Protein AF-A0A0C4FE20-F1 (afdb_monomer)

Solvent-accessible surface area (backbone atoms only — not comparable to full-atom values): 13288 Å² total; per-residue (Å²): 94,27,74,30,54,75,45,65,42,80,93,52,72,80,22,51,45,46,52,35,60,73,45,67,72,46,76,43,74,60,45,83,53,42,84,59,54,46,58,44,24,45,69,49,89,63,32,62,44,79,84,75,61,76,71,53,93,34,47,56,45,72,35,51,72,21,32,38,39,29,46,32,52,97,66,45,29,49,66,46,77,45,68,50,79,56,97,91,44,76,43,82,76,47,56,41,53,47,57,51,70,44,61,45,80,46,73,47,96,88,71,49,71,48,77,45,63,65,60,83,82,70,81,80,55,67,68,58,50,64,66,46,47,62,56,53,52,53,51,48,63,70,26,71,41,77,76,51,74,38,97,50,67,32,52,16,47,71,90,41,32,69,77,46,91,33,67,34,56,52,51,54,38,50,54,50,22,70,73,68,73,46,96,71,72,86,79,63,35,83,41,43,62,41,60,45,69,52,38,78,37,30,52,48,63,56,63,61,21,62,63,91,82,87,82,9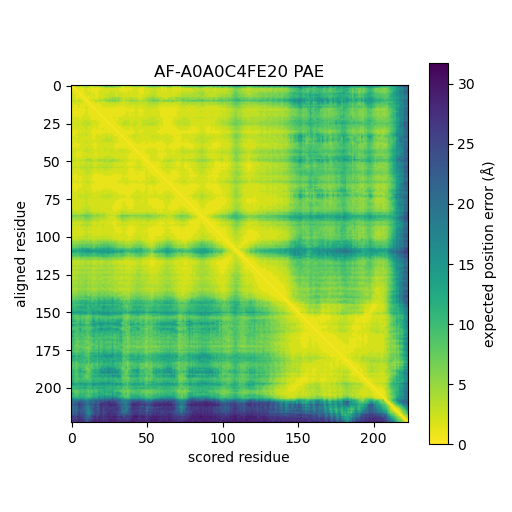1,74,83,79,84,80,87,123

Sequence (223 aa):
MGHYDNGDHGSNAPGDVEMARSLPAGSLAMIVGGHSQDPVCMASENKKQVDYVPGTPCAPDKQNGIWIVQAHEWGKYVGRADFEFRNGEMKLVHYQLIPVNLKKKVTYDNGQSERVLYTPEIAENPQMLSLLSPFQNKGKAQLDVKIGTLSGRLEGDRSKVRFVQTNMGHLVLAAQMARTNADFAVMSGGGIRDSIEGGDITYKDVLKFANVSFVAKTGYSTT

Organism: Puccinia triticina (isolate 1-1 / race 1 (BBBD)) (NCBI:txid630390)

Foldseek 3Di:
DADAQVQPQDPDPTDPQVVQQPDAALPDQEDEDDDVLDFQAAPDASHRDDPDDAPDFGDFHAHSNYTYGYQRDDPQWDWDWDWDDDPNDIDTPGIDTHGQQAWDWDADPVRDIDTDGPDDHDDDDPVVCVVCVVVVVVVVVQFQDFPDFFPFKWDLDPVDLQPHDTPVQVVVFVVVCVVVVDPGADDHSVQFADMDGGTTDTNNNVVRTGDDDDDDDDDDPPD

Radius of gyration: 22.96 Å; Cα contacts (8 Å, |Δi|>4): 355; chains: 1; bounding box: 48×65×62 Å

Nearest PDB structures (foldseek):
  4wwl-assembly1_A  TM=9.866E-01  e=1.542E-32  Escherichia coli K-12
  1oi8-assembly1_A  TM=9.900E-01  e=2.672E-32  Escherichia coli
  1hpu-assembly2_B  TM=8.642E-01  e=9.073E-32  Escherichia coli
  2ush-assembly2_B  TM=8.114E-01  e=5.915E-32  Escherichia coli K-12
  1oid-assembly2_B  TM=8.147E-01  e=4.725E-31  Escherichia coli

Secondary structure (DSSP, 8-state):
----GGG--TTSPP-HHHHHHHSPTTSSSEEE--SS--B--EEETTEEPTTPPTTS--PPEEETTEEEE-B-STTSEEEEEEEEEETTEEEEEEEEEEESS-EEEEE-TTS-EEEEESS---PPPHHHHHHHHHHHHHHHHHHS-EEEEESS-B---HHHHTTS--HHHHHHHHHHHHHHT-S-----GGGB---B-SEEEEHHHHHHHB-------------

InterPro domains:
  IPR006179 5'-Nucleotidase/apyrase [PR01607] (21-44)
  IPR006179 5'-Nucleotidase/apyrase [PR01607] (66-86)
  IPR006179 5'-Nucleotidase/apyrase [PTHR11575] (14-208)
  IPR008334 5'-Nucleotidase, C-terminal [PF02872] (147-209)
  IPR029052 Metallo-dependent phosphatase-like [G3DSA:3.60.21.10] (1-145)
  IPR029052 Metallo-dependent phosphatase-like [SSF56300] (1-144)
  IPR036907 5'-Nucleotidase, C-terminal domain superfamily [G3DSA:3.90.780.10] (146-213)
  IPR036907 5'-Nucleotidase, C-terminal domain superfamily [SSF55816] (146-208)

Mean predicted aligned error: 7.16 Å

Structure (mmCIF, N/CA/C/O backbone):
data_AF-A0A0C4FE20-F1
#
_entry.id   AF-A0A0C4FE20-F1
#
loop_
_atom_site.group_PDB
_atom_site.id
_atom_site.type_symbol
_atom_site.label_atom_id
_atom_site.label_alt_id
_atom_site.label_comp_id
_atom_site.label_asym_id
_atom_site.label_entity_id
_atom_site.label_seq_id
_atom_site.pdbx_PDB_ins_code
_atom_site.Cartn_x
_atom_site.Cartn_y
_atom_site.Cartn_z
_atom_site.occupancy
_atom_site.B_iso_or_equiv
_atom_site.auth_seq_id
_atom_site.auth_comp_id
_atom_site.auth_asym_id
_atom_site.auth_atom_id
_atom_site.pdbx_PDB_model_num
ATOM 1 N N . MET A 1 1 ? -3.264 -11.511 10.179 1.00 81.94 1 MET A N 1
ATOM 2 C CA . MET A 1 1 ? -4.686 -11.581 9.790 1.00 81.94 1 MET A CA 1
ATOM 3 C C . MET A 1 1 ? -4.999 -10.295 9.054 1.00 81.94 1 MET A C 1
ATOM 5 O O . MET A 1 1 ? -4.345 -9.304 9.354 1.00 81.94 1 MET A O 1
ATOM 9 N N . GLY A 1 2 ? -5.830 -10.356 8.014 1.00 92.19 2 GLY A N 1
ATOM 10 C CA . GLY A 1 2 ? -6.209 -9.183 7.224 1.00 92.19 2 GLY A CA 1
ATOM 11 C C . GLY A 1 2 ? -7.602 -8.683 7.587 1.00 92.19 2 GLY A C 1
ATOM 12 O O . GLY A 1 2 ? -8.408 -9.438 8.133 1.00 92.19 2 GLY A O 1
ATOM 13 N N . HIS A 1 3 ? -7.907 -7.438 7.229 1.00 97.38 3 HIS A N 1
ATOM 14 C CA . HIS A 1 3 ? -9.259 -6.898 7.335 1.00 97.38 3 HIS A CA 1
ATOM 15 C C . HIS A 1 3 ? -10.046 -7.100 6.030 1.00 97.38 3 HIS A C 1
ATOM 17 O O . HIS A 1 3 ? -9.811 -6.412 5.028 1.00 97.38 3 HIS A O 1
ATOM 23 N N . TYR A 1 4 ? -11.069 -7.954 6.067 1.00 96.81 4 TYR A N 1
ATOM 24 C CA . TYR A 1 4 ? -11.973 -8.213 4.943 1.00 96.81 4 TYR A CA 1
ATOM 25 C C . TYR A 1 4 ? -13.356 -7.616 5.209 1.00 96.81 4 TYR A C 1
ATOM 27 O O . TYR A 1 4 ? -13.891 -7.763 6.307 1.00 96.81 4 TYR A O 1
ATOM 35 N N . ASP A 1 5 ? -13.914 -6.917 4.219 1.00 96.56 5 ASP A N 1
ATOM 36 C CA . ASP A 1 5 ? -15.216 -6.248 4.343 1.00 96.56 5 ASP A CA 1
ATOM 37 C C . ASP A 1 5 ? -16.291 -7.264 4.705 1.00 96.56 5 ASP A C 1
ATOM 39 O O . ASP A 1 5 ? -16.341 -8.338 4.118 1.00 96.56 5 ASP A O 1
ATOM 43 N N . ASN A 1 6 ? -17.099 -6.954 5.718 1.00 96.25 6 ASN A N 1
ATOM 44 C CA . ASN A 1 6 ? -18.104 -7.860 6.275 1.00 96.25 6 ASN A CA 1
ATOM 45 C C . ASN A 1 6 ? -17.584 -9.247 6.732 1.00 96.25 6 ASN A C 1
ATOM 47 O O . ASN A 1 6 ? -18.383 -10.133 7.030 1.00 96.25 6 ASN A O 1
ATOM 51 N N . GLY A 1 7 ? -16.269 -9.450 6.840 1.00 94.81 7 GLY A N 1
ATOM 52 C CA . GLY A 1 7 ? -15.680 -10.775 7.052 1.00 94.81 7 GLY A CA 1
ATOM 53 C C . GLY A 1 7 ? -15.632 -11.639 5.786 1.00 94.81 7 GLY A C 1
ATOM 54 O O . GLY A 1 7 ? -15.306 -12.815 5.872 1.00 94.81 7 GLY A O 1
ATOM 55 N N . ASP A 1 8 ? -15.911 -11.081 4.607 1.00 96.19 8 ASP A N 1
ATOM 56 C CA 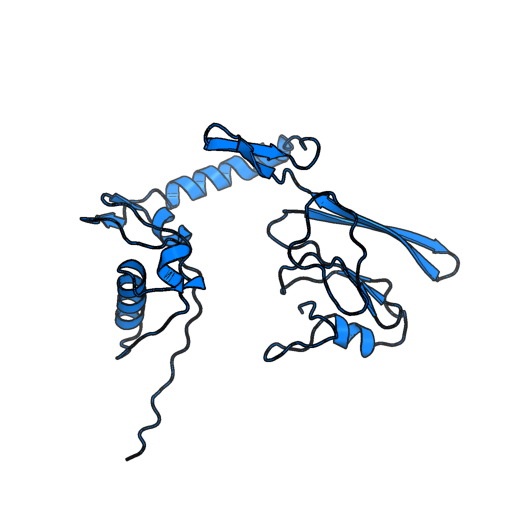. ASP A 1 8 ? -15.919 -11.807 3.337 1.00 96.19 8 ASP A CA 1
ATOM 57 C C . ASP A 1 8 ? -14.475 -12.043 2.847 1.00 96.19 8 ASP A C 1
ATOM 59 O O . ASP A 1 8 ? -13.923 -11.306 2.028 1.00 96.19 8 ASP A O 1
ATOM 63 N N . HIS A 1 9 ? -13.824 -13.079 3.385 1.00 91.50 9 HIS A N 1
ATOM 64 C CA . HIS A 1 9 ? -12.394 -13.360 3.189 1.00 91.50 9 HIS A CA 1
ATOM 65 C C . HIS A 1 9 ? -12.068 -14.210 1.942 1.00 91.50 9 HIS A C 1
ATOM 67 O O . HIS A 1 9 ? -10.896 -14.372 1.579 1.00 91.50 9 HIS A O 1
ATOM 73 N N . GLY A 1 10 ? -13.082 -14.745 1.254 1.00 91.94 10 GLY A N 1
ATOM 74 C CA . GLY A 1 10 ? -12.906 -15.601 0.078 1.00 91.94 10 GLY A CA 1
ATOM 75 C C . GLY A 1 10 ? -12.065 -16.843 0.393 1.00 91.94 10 GLY A C 1
ATOM 76 O O . GLY A 1 10 ? -12.382 -17.602 1.301 1.00 91.94 10 GLY A O 1
ATOM 77 N N . SER A 1 11 ? -10.976 -17.058 -0.350 1.00 87.81 11 SER A N 1
ATOM 78 C CA . SER A 1 11 ? -10.046 -18.174 -0.112 1.00 87.81 11 SER A CA 1
ATOM 79 C C . SER A 1 11 ? -8.972 -17.888 0.944 1.00 87.81 11 SER A C 1
ATOM 81 O O . SER A 1 11 ? -8.125 -18.746 1.188 1.00 87.81 11 SER A O 1
ATOM 83 N N . ASN A 1 12 ? -8.933 -16.680 1.513 1.00 89.56 12 ASN A N 1
ATOM 84 C CA . ASN A 1 12 ? -7.974 -16.347 2.565 1.00 89.56 12 ASN A CA 1
ATOM 85 C C . ASN A 1 12 ? -8.393 -16.987 3.895 1.00 89.56 12 ASN A C 1
ATOM 87 O O . ASN A 1 12 ? -9.512 -17.473 4.028 1.00 89.56 12 ASN A O 1
ATOM 91 N N . ALA A 1 13 ? -7.505 -16.982 4.887 1.00 93.56 13 ALA A N 1
ATOM 92 C CA . ALA A 1 13 ? -7.889 -17.335 6.252 1.00 93.56 13 ALA A CA 1
ATOM 93 C C . ALA A 1 13 ? -8.810 -16.253 6.861 1.00 93.56 13 ALA A C 1
ATOM 95 O O . ALA A 1 13 ? -8.694 -15.089 6.456 1.00 93.56 13 ALA A O 1
ATOM 96 N N . PRO A 1 14 ? -9.655 -16.608 7.850 1.00 97.00 14 PRO A N 1
ATOM 97 C CA . PRO A 1 14 ? -10.485 -15.648 8.567 1.00 97.00 14 PRO A CA 1
ATOM 98 C C . PRO A 1 14 ? -9.713 -14.434 9.092 1.00 97.00 14 PRO A C 1
ATOM 100 O O . PRO A 1 14 ? -8.549 -14.530 9.502 1.00 97.00 14 PRO A O 1
ATOM 103 N N . GLY A 1 15 ? -10.371 -13.279 9.031 1.00 97.50 15 GLY A N 1
ATOM 104 C CA . GLY A 1 15 ? -9.751 -11.973 9.255 1.00 97.50 15 GLY A CA 1
ATOM 105 C C . GLY A 1 15 ? -10.031 -11.330 10.613 1.00 97.50 15 GLY A C 1
ATOM 106 O O . GLY A 1 15 ? -10.636 -11.915 11.511 1.00 97.50 15 GLY A O 1
ATOM 107 N N . ASP A 1 16 ? -9.629 -10.063 10.730 1.00 98.38 16 ASP A N 1
ATOM 108 C CA . ASP A 1 16 ? -9.805 -9.262 11.949 1.00 98.38 16 ASP A CA 1
ATOM 109 C C . ASP A 1 16 ? -11.291 -9.063 12.306 1.00 98.38 16 ASP A C 1
ATOM 111 O O . ASP A 1 16 ? -11.657 -9.088 13.481 1.00 98.38 16 ASP A O 1
ATOM 115 N N . VAL A 1 17 ? -12.158 -8.922 11.294 1.00 98.56 17 VAL A N 1
ATOM 116 C CA . VAL A 1 17 ? -13.615 -8.761 11.460 1.00 98.56 17 VAL A CA 1
ATOM 117 C C . VAL A 1 17 ? -14.242 -9.998 12.104 1.00 98.56 17 VAL A C 1
ATOM 119 O O . VAL A 1 17 ? -14.998 -9.885 13.069 1.00 98.56 17 VAL A O 1
ATOM 122 N N . GLU A 1 18 ? -13.916 -11.190 11.609 1.00 98.19 18 GLU A N 1
ATOM 123 C CA . GLU A 1 18 ? -14.438 -12.444 12.161 1.00 98.19 18 GLU A CA 1
ATOM 124 C C . GLU A 1 18 ? -13.868 -12.730 13.548 1.00 98.19 18 GLU A C 1
ATOM 1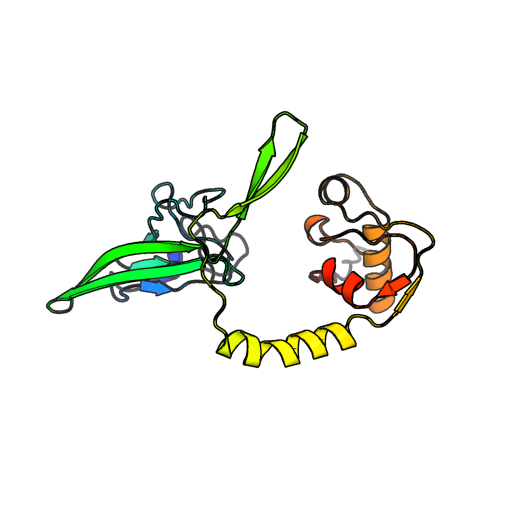26 O O . GLU A 1 18 ? -14.613 -13.133 14.442 1.00 98.19 18 GLU A O 1
ATOM 131 N N . MET A 1 19 ? -12.580 -12.439 13.769 1.00 98.38 19 MET A N 1
ATOM 132 C CA . MET A 1 19 ? -11.983 -12.515 15.100 1.00 98.38 19 MET A CA 1
ATOM 133 C C . MET A 1 19 ? -12.739 -11.618 16.087 1.00 98.38 19 MET A C 1
ATOM 135 O O . MET A 1 19 ? -13.173 -12.106 17.129 1.00 98.38 19 MET A O 1
ATOM 139 N N . ALA A 1 20 ? -12.967 -10.344 15.753 1.00 98.50 20 ALA A N 1
ATOM 140 C CA . ALA A 1 20 ? -13.704 -9.418 16.612 1.00 98.50 20 ALA A CA 1
ATOM 141 C C . ALA A 1 20 ? -15.120 -9.924 16.935 1.00 98.50 20 ALA A C 1
ATOM 143 O O . ALA A 1 20 ? -15.554 -9.865 18.086 1.00 98.50 20 ALA A O 1
ATOM 144 N N . ARG A 1 21 ? -15.825 -10.477 15.939 1.00 98.44 21 ARG A N 1
ATOM 145 C CA . ARG A 1 21 ? -17.162 -11.075 16.107 1.00 98.44 21 ARG A CA 1
ATOM 146 C C . ARG A 1 21 ? -17.158 -12.343 16.972 1.00 98.44 21 ARG A C 1
ATOM 148 O O . ARG A 1 21 ? -18.155 -12.613 17.630 1.00 98.44 21 ARG A O 1
ATOM 155 N N . SER A 1 22 ? -16.061 -13.103 16.986 1.00 98.19 22 SER A N 1
ATOM 156 C CA . SER A 1 22 ? -15.930 -14.346 17.767 1.00 98.19 22 SER A CA 1
ATOM 157 C C . SER A 1 22 ? -15.585 -14.136 19.247 1.00 98.19 22 SER A C 1
ATOM 159 O O . SER A 1 22 ? -15.764 -15.039 20.063 1.00 98.19 22 SER A O 1
ATOM 161 N N . LEU A 1 23 ? -15.076 -12.955 19.600 1.00 98.56 23 LEU A N 1
ATOM 162 C CA . LEU A 1 23 ? -14.679 -12.620 20.964 1.00 98.56 23 LEU A CA 1
ATOM 163 C C . LEU A 1 23 ? -15.877 -12.153 21.809 1.00 98.56 23 LEU A C 1
ATOM 165 O O . LEU A 1 23 ? -16.896 -11.726 21.268 1.00 98.56 23 LEU A O 1
ATOM 169 N N . PRO A 1 24 ? -15.777 -12.162 23.150 1.00 98.44 24 PRO A N 1
ATOM 170 C CA . PRO A 1 24 ? -16.745 -11.459 23.983 1.00 98.44 24 PRO A CA 1
ATOM 171 C C . PRO A 1 24 ? -16.796 -9.968 23.616 1.00 98.44 24 PRO A C 1
ATOM 173 O O . PRO A 1 24 ? -15.754 -9.353 23.362 1.00 98.44 24 PRO A O 1
ATOM 176 N N . ALA A 1 25 ? -17.996 -9.386 23.595 1.00 98.12 25 ALA A N 1
ATOM 177 C CA . ALA A 1 25 ? -18.208 -8.006 23.164 1.00 98.12 25 ALA A CA 1
ATOM 178 C C . ALA A 1 25 ? -17.330 -7.016 23.946 1.00 98.12 25 ALA A C 1
ATOM 180 O O . ALA A 1 25 ? -17.307 -7.035 25.176 1.00 98.12 25 ALA A O 1
ATOM 181 N N . GLY A 1 26 ? -16.594 -6.163 23.228 1.00 97.12 26 GLY A N 1
ATOM 182 C CA . GLY A 1 26 ? -15.718 -5.147 23.824 1.00 97.12 26 GLY A CA 1
ATOM 183 C C . GLY A 1 26 ? -14.561 -5.693 24.674 1.00 97.12 26 GLY A C 1
ATOM 184 O O . GLY A 1 26 ? -13.928 -4.924 25.392 1.00 97.12 26 GLY A O 1
ATOM 185 N N . SER A 1 27 ? -14.256 -6.995 24.598 1.00 97.75 27 SER A N 1
ATOM 186 C CA . SER A 1 27 ? -13.122 -7.608 25.316 1.00 97.75 27 SER A CA 1
ATOM 187 C C . SER A 1 27 ? -11.761 -7.035 24.914 1.00 97.75 27 SER A C 1
ATOM 189 O O . SER A 1 27 ? -10.807 -7.111 25.687 1.00 97.75 27 SER A O 1
ATOM 191 N N . LEU A 1 28 ? -11.677 -6.436 23.726 1.00 98.12 28 LEU A N 1
ATOM 192 C CA . LEU A 1 28 ? -10.543 -5.649 23.269 1.00 98.12 28 LEU A CA 1
ATOM 193 C C . LEU A 1 28 ? -10.999 -4.216 22.999 1.00 98.12 28 LEU A C 1
ATOM 195 O O . LEU A 1 28 ? -12.063 -3.987 22.428 1.00 98.12 28 LEU A O 1
ATOM 199 N N . ALA A 1 29 ? -10.154 -3.241 23.331 1.00 98.12 29 ALA A N 1
ATOM 200 C CA . ALA A 1 29 ? -10.401 -1.864 22.915 1.00 98.12 29 ALA A CA 1
ATOM 201 C C . ALA A 1 29 ? -10.247 -1.714 21.393 1.00 98.12 29 ALA A C 1
ATOM 203 O O . ALA A 1 29 ? -11.031 -1.020 20.748 1.00 98.12 29 ALA A O 1
ATOM 204 N N . MET A 1 30 ? -9.226 -2.360 20.820 1.00 98.56 30 MET A N 1
ATOM 205 C CA . 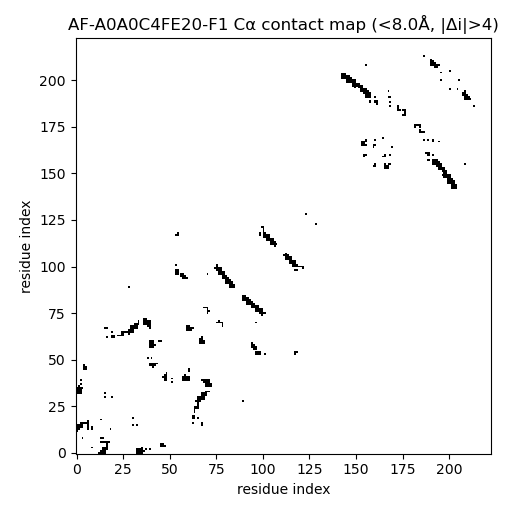MET A 1 30 ? -8.884 -2.226 19.410 1.00 98.56 30 MET A CA 1
ATOM 206 C C . MET A 1 30 ? -8.040 -3.405 18.911 1.00 98.56 30 MET A C 1
ATOM 208 O O . MET A 1 30 ? -7.221 -3.947 19.652 1.00 98.56 30 MET A O 1
ATOM 212 N N . ILE A 1 31 ? -8.194 -3.740 17.633 1.00 98.75 31 ILE A N 1
ATOM 213 C CA . ILE A 1 31 ? -7.319 -4.609 16.849 1.00 98.75 31 ILE A CA 1
ATOM 214 C C . ILE A 1 31 ? -6.509 -3.717 15.903 1.00 98.75 31 ILE A C 1
ATOM 216 O O . ILE A 1 31 ? -7.071 -3.014 15.062 1.00 98.75 31 ILE A O 1
ATOM 220 N N . VAL A 1 32 ? -5.182 -3.738 16.052 1.00 98.62 32 VAL A N 1
ATOM 221 C CA . VAL A 1 32 ? -4.252 -3.067 15.131 1.00 98.62 32 VAL A CA 1
ATOM 222 C C . VAL A 1 32 ? -3.843 -4.079 14.064 1.00 98.62 32 VAL A C 1
ATOM 224 O O . VAL A 1 32 ? -2.971 -4.916 14.294 1.00 98.62 32 VAL A O 1
ATOM 227 N N . GLY A 1 33 ? -4.543 -4.031 12.933 1.00 97.62 33 GLY A N 1
ATOM 228 C CA . GLY A 1 33 ? -4.446 -4.991 11.839 1.00 97.62 33 GLY A CA 1
ATOM 229 C C . GLY A 1 33 ? -3.244 -4.780 10.916 1.00 97.62 33 GLY A C 1
ATOM 230 O O . GLY A 1 33 ? -2.403 -3.894 11.098 1.00 97.62 33 GLY A O 1
ATOM 231 N N . GLY A 1 34 ? -3.174 -5.617 9.883 1.00 94.81 34 GLY A N 1
ATOM 232 C CA . GLY A 1 34 ? -2.122 -5.629 8.869 1.00 94.81 34 GLY A CA 1
ATOM 233 C C . GLY A 1 34 ? -2.444 -6.638 7.768 1.00 94.81 34 GLY A C 1
ATOM 234 O O . GLY A 1 34 ? -3.586 -7.031 7.595 1.00 94.81 34 GLY A O 1
ATOM 235 N N . HIS A 1 35 ? -1.437 -7.105 7.030 1.00 94.81 35 HIS A N 1
ATOM 236 C CA . HIS A 1 35 ? -1.551 -8.158 6.004 1.00 94.81 35 HIS A CA 1
ATOM 237 C C . HIS A 1 35 ? -2.387 -7.829 4.752 1.00 94.81 35 HIS A C 1
ATOM 239 O O . HIS A 1 35 ? -1.848 -7.957 3.660 1.00 94.81 35 HIS A O 1
ATOM 245 N N . SER A 1 36 ? -3.640 -7.371 4.861 1.00 92.44 36 SER A N 1
ATOM 246 C CA . SER A 1 36 ? -4.444 -6.986 3.683 1.00 92.44 36 SER A CA 1
ATOM 247 C C . SER A 1 36 ? -3.913 -5.738 2.971 1.00 92.44 36 SER A C 1
ATOM 249 O O . SER A 1 36 ? -4.292 -5.480 1.837 1.00 92.44 36 SER A O 1
ATOM 251 N N . GLN A 1 37 ? -3.002 -4.997 3.618 1.00 95.62 37 GLN A N 1
ATOM 252 C CA . GLN A 1 37 ? -2.370 -3.783 3.094 1.00 95.62 37 GLN A CA 1
ATOM 253 C C . GLN A 1 37 ? -3.373 -2.681 2.719 1.00 95.62 37 GLN A C 1
ATOM 255 O O . GLN A 1 37 ? -3.111 -1.914 1.806 1.00 95.62 37 GLN A O 1
ATOM 260 N N . ASP A 1 38 ? -4.479 -2.556 3.459 1.00 95.56 38 ASP A N 1
ATOM 261 C CA . ASP A 1 38 ? -5.510 -1.530 3.254 1.00 95.56 38 ASP A CA 1
ATOM 262 C C . ASP A 1 38 ? -5.448 -0.403 4.303 1.00 95.56 38 ASP A C 1
ATOM 264 O O . ASP A 1 38 ? -5.077 -0.654 5.457 1.00 95.56 38 ASP A O 1
ATOM 268 N N . PRO A 1 39 ? -5.841 0.839 3.958 1.00 97.44 39 PRO A N 1
ATOM 269 C CA . PRO A 1 39 ? -6.274 1.806 4.954 1.00 97.44 39 PRO A CA 1
ATOM 270 C C . PRO A 1 39 ? -7.701 1.440 5.392 1.00 97.44 39 PRO A C 1
ATOM 272 O O . PRO A 1 39 ? -8.637 1.510 4.594 1.00 97.44 39 PRO A O 1
ATOM 275 N N . VAL A 1 40 ? -7.892 1.039 6.651 1.00 98.38 40 VAL A N 1
ATOM 276 C CA . VAL A 1 40 ? -9.239 0.725 7.170 1.00 98.38 40 VAL A CA 1
ATOM 277 C C . VAL A 1 40 ? -9.961 2.035 7.490 1.00 98.38 40 VAL A C 1
ATOM 279 O O . VAL A 1 40 ? -9.929 2.528 8.614 1.00 98.38 40 VAL A O 1
ATOM 282 N N . CYS A 1 41 ? -10.567 2.611 6.452 1.00 98.56 41 CYS A N 1
ATOM 283 C CA . CYS A 1 41 ? -11.418 3.795 6.505 1.00 98.56 41 CYS A CA 1
ATOM 284 C C . CYS A 1 41 ? -12.770 3.443 5.886 1.00 98.56 41 CYS A C 1
ATOM 286 O O . CYS A 1 41 ? -12.844 3.126 4.701 1.00 98.56 41 CYS A O 1
ATOM 288 N N . MET A 1 42 ? -13.838 3.472 6.674 1.00 98.38 42 MET A N 1
ATOM 289 C CA . MET A 1 42 ? -15.155 2.982 6.280 1.00 98.38 42 MET A CA 1
ATOM 290 C C . MET A 1 42 ? -15.919 4.025 5.461 1.00 98.38 42 MET A C 1
ATOM 292 O O . MET A 1 42 ? -15.979 5.201 5.819 1.00 98.38 42 MET A O 1
ATOM 296 N N . ALA A 1 43 ? -16.507 3.591 4.344 1.00 97.62 43 ALA A N 1
ATOM 297 C CA . ALA A 1 43 ? -17.443 4.395 3.554 1.00 97.62 43 ALA A CA 1
ATOM 298 C C . ALA A 1 43 ? -18.866 4.275 4.108 1.00 97.62 43 ALA A C 1
ATOM 300 O O . ALA A 1 43 ? -19.632 5.235 4.118 1.00 97.62 43 ALA A O 1
ATOM 301 N N . SER A 1 44 ? -19.202 3.067 4.550 1.00 97.56 44 SER A N 1
ATOM 302 C CA . SER A 1 44 ? -20.453 2.697 5.194 1.00 97.56 44 SER A CA 1
ATOM 303 C C . SER A 1 44 ? -20.198 1.496 6.103 1.00 97.56 44 SER A C 1
ATOM 305 O O . SER A 1 44 ? -19.092 0.949 6.133 1.00 97.56 44 SER A O 1
ATOM 307 N N . GLU A 1 45 ? -21.224 1.055 6.824 1.00 97.25 45 GLU A N 1
ATOM 308 C CA . GLU A 1 45 ? -21.146 -0.166 7.623 1.00 97.25 45 GLU A CA 1
ATOM 309 C C . GLU A 1 45 ? -20.652 -1.350 6.774 1.00 97.25 45 GLU A C 1
ATOM 311 O O . GLU A 1 45 ? -21.101 -1.542 5.640 1.00 97.25 45 GLU A O 1
ATOM 316 N N . ASN A 1 46 ? -19.690 -2.106 7.315 1.00 97.50 46 ASN A N 1
ATOM 317 C CA . ASN A 1 46 ? -19.069 -3.279 6.693 1.00 97.50 46 ASN A CA 1
ATOM 318 C C . ASN A 1 46 ? -18.445 -3.055 5.300 1.00 97.50 46 ASN A C 1
ATOM 320 O O . ASN A 1 46 ? -18.180 -4.029 4.600 1.00 97.50 46 ASN A O 1
ATOM 324 N N . LYS A 1 47 ? -18.184 -1.805 4.891 1.00 98.00 47 LYS A N 1
ATOM 325 C CA . LYS A 1 47 ? -17.593 -1.489 3.585 1.00 98.00 47 LYS A CA 1
ATOM 326 C C . LYS A 1 47 ? -16.520 -0.409 3.684 1.00 98.00 47 LYS A C 1
ATOM 328 O O . LYS A 1 47 ? -16.814 0.748 4.005 1.00 98.00 47 LYS A O 1
ATOM 333 N N . LYS A 1 48 ? -15.278 -0.766 3.353 1.00 97.50 48 LYS A N 1
ATOM 334 C CA . LYS A 1 48 ? -14.166 0.189 3.271 1.00 97.50 48 LYS A CA 1
ATOM 335 C C . LYS A 1 48 ? -14.359 1.159 2.100 1.00 97.50 48 LYS A C 1
ATOM 337 O O . LYS A 1 48 ? -15.006 0.855 1.097 1.00 97.50 48 LYS A O 1
ATOM 342 N N . GLN A 1 49 ? -13.777 2.347 2.220 1.00 96.81 49 GLN A N 1
ATOM 343 C CA . GLN A 1 49 ? -13.623 3.277 1.108 1.00 96.81 49 GLN A CA 1
ATOM 344 C C . GLN A 1 49 ? -12.718 2.664 0.041 1.00 96.81 49 GLN A C 1
ATOM 346 O O . GLN A 1 49 ? -11.627 2.175 0.331 1.00 96.81 49 GLN A O 1
ATOM 351 N N . VAL A 1 50 ? -13.175 2.728 -1.207 1.00 94.00 50 VAL A N 1
ATOM 352 C CA . VAL A 1 50 ? -12.335 2.444 -2.372 1.00 94.00 50 VAL A CA 1
ATOM 353 C C . VAL A 1 50 ? -11.537 3.711 -2.676 1.00 94.00 50 VAL A C 1
ATOM 355 O O . VAL A 1 50 ? -12.111 4.797 -2.694 1.00 94.00 50 VAL A O 1
ATOM 358 N N . ASP A 1 51 ? -10.228 3.568 -2.889 1.00 93.69 51 ASP A N 1
ATOM 359 C CA . ASP A 1 51 ? -9.315 4.671 -3.221 1.00 93.69 51 ASP A CA 1
ATOM 360 C C . ASP A 1 51 ? -9.299 5.817 -2.187 1.00 93.69 51 ASP A C 1
ATOM 362 O O . ASP A 1 51 ? -9.447 6.993 -2.525 1.00 93.69 51 ASP A O 1
ATOM 366 N N . TYR A 1 52 ? -9.087 5.474 -0.909 1.00 97.31 52 TYR A N 1
ATOM 367 C CA . TYR A 1 52 ? -8.931 6.447 0.181 1.00 97.31 52 TYR A CA 1
ATOM 368 C C . TYR A 1 52 ? -7.934 7.569 -0.165 1.00 97.31 52 TYR A C 1
ATOM 370 O O . TYR A 1 52 ? -6.805 7.320 -0.604 1.00 97.31 52 TYR A O 1
ATOM 378 N N . VAL A 1 53 ? -8.333 8.816 0.095 1.00 97.75 53 VAL A N 1
ATOM 379 C CA . VAL A 1 53 ? -7.539 10.004 -0.231 1.00 97.75 53 VAL A CA 1
ATOM 380 C C . VAL A 1 53 ? -6.699 10.430 0.983 1.00 97.75 53 VAL A C 1
ATOM 382 O O . VAL A 1 53 ? -7.238 10.671 2.060 1.00 97.75 53 VAL A O 1
ATOM 385 N N . PRO A 1 54 ? -5.365 10.569 0.862 1.00 98.12 54 PRO A N 1
ATOM 386 C CA . PRO A 1 54 ? -4.541 11.040 1.971 1.00 98.12 54 PRO A CA 1
ATOM 387 C C . PRO A 1 54 ? -4.990 12.401 2.528 1.00 98.12 54 PRO A C 1
ATOM 389 O O . PRO A 1 54 ? -5.214 13.345 1.773 1.00 98.12 54 PRO A O 1
ATOM 392 N N . GLY A 1 55 ? -5.052 12.510 3.857 1.00 96.19 55 GLY A N 1
ATOM 393 C CA . GLY A 1 55 ? -5.410 13.742 4.567 1.00 96.19 55 GLY A CA 1
ATOM 394 C C . GLY A 1 55 ? -6.914 13.969 4.754 1.00 96.19 55 GLY A C 1
ATOM 395 O O . GLY A 1 55 ? -7.287 14.908 5.454 1.00 96.19 55 GLY A O 1
ATOM 396 N N . THR A 1 56 ? -7.785 13.132 4.180 1.00 98.00 56 THR A N 1
ATOM 397 C CA . THR A 1 56 ? -9.227 13.182 4.473 1.00 98.00 56 THR A CA 1
ATOM 398 C C . THR A 1 56 ? -9.556 12.474 5.794 1.00 98.00 56 THR A C 1
ATOM 400 O O . THR A 1 56 ? -8.737 11.702 6.290 1.00 98.00 56 THR A O 1
ATOM 403 N N . PRO A 1 57 ? -10.740 12.700 6.393 1.00 98.25 57 PRO A N 1
ATOM 404 C CA . PRO A 1 57 ? -11.165 11.948 7.572 1.00 98.25 57 PRO A CA 1
ATOM 405 C C . PRO A 1 57 ? -11.195 10.437 7.319 1.00 98.25 57 PRO A C 1
ATOM 407 O O . PRO A 1 57 ? -11.564 9.989 6.234 1.00 98.25 57 PRO A O 1
ATOM 410 N N . CYS A 1 58 ? -10.859 9.657 8.344 1.00 98.56 58 CYS A N 1
ATOM 411 C CA . CYS A 1 58 ? -10.909 8.201 8.314 1.00 98.56 58 CYS A CA 1
ATOM 412 C C . CYS A 1 58 ? -11.732 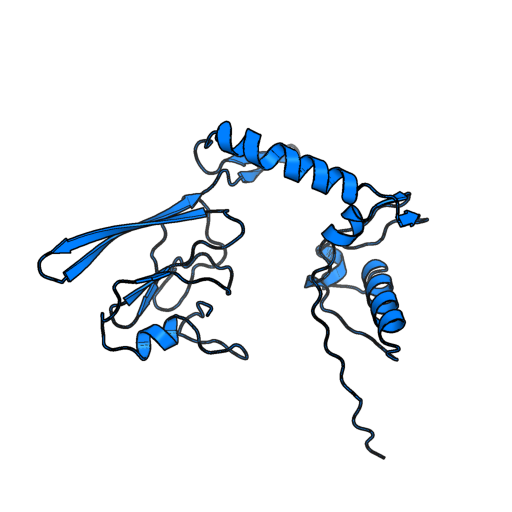7.712 9.507 1.00 98.56 58 CYS A C 1
ATOM 414 O O . CYS A 1 58 ? -11.355 7.941 10.654 1.00 98.56 58 CYS A O 1
ATOM 416 N N . ALA A 1 59 ? -12.860 7.057 9.243 1.00 98.19 59 ALA A N 1
ATOM 417 C CA . ALA A 1 59 ? -13.624 6.360 10.270 1.00 98.19 59 ALA A CA 1
ATOM 418 C C . ALA A 1 59 ? -13.157 4.896 10.307 1.00 98.19 59 ALA A C 1
ATOM 420 O O . ALA A 1 59 ? -13.294 4.225 9.286 1.00 98.19 59 ALA A O 1
ATOM 421 N N . PRO A 1 60 ? -12.590 4.391 11.414 1.00 98.44 60 PRO A N 1
ATOM 422 C CA . PRO A 1 60 ? -12.175 2.995 11.494 1.00 98.44 60 PRO A CA 1
ATOM 423 C C . PRO A 1 60 ? -13.390 2.067 11.604 1.00 98.44 60 PRO A C 1
ATOM 425 O O . PRO A 1 60 ? -14.489 2.514 11.946 1.00 98.44 60 PRO A O 1
ATOM 428 N N . ASP A 1 61 ? -13.198 0.775 11.334 1.00 98.69 61 ASP A N 1
ATOM 429 C CA . ASP A 1 61 ? -14.268 -0.210 11.508 1.00 98.69 61 ASP A CA 1
ATOM 430 C C . ASP A 1 61 ? -14.517 -0.489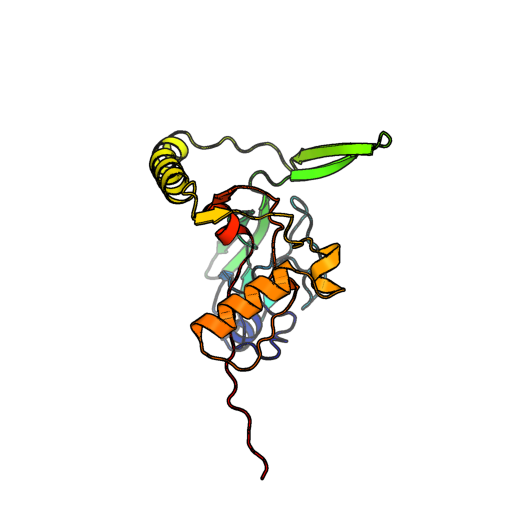 12.996 1.00 98.69 61 ASP A C 1
ATOM 432 O O . ASP A 1 61 ? -13.624 -0.340 13.838 1.00 98.69 61 ASP A O 1
ATOM 436 N N . LYS A 1 62 ? -15.737 -0.912 13.331 1.00 98.56 62 LYS A N 1
ATOM 437 C CA . LYS A 1 62 ? -16.097 -1.350 14.678 1.00 98.56 62 LYS A CA 1
ATOM 438 C C . LYS A 1 62 ? -16.990 -2.576 14.618 1.00 98.56 62 LYS A C 1
ATOM 440 O O . LYS A 1 62 ? -18.136 -2.501 14.189 1.00 98.56 62 LYS A O 1
ATOM 445 N N . GLN A 1 63 ? -16.492 -3.685 15.146 1.00 98.62 63 GLN A N 1
ATOM 446 C CA . GLN A 1 63 ? -17.185 -4.968 15.144 1.00 98.62 63 GLN A CA 1
ATOM 447 C C . GLN A 1 63 ? -17.302 -5.461 16.580 1.00 98.62 63 GLN A C 1
ATOM 449 O O . GLN A 1 63 ? -16.311 -5.499 17.304 1.00 98.62 63 GLN A O 1
ATOM 454 N N . ASN A 1 64 ? -18.512 -5.823 17.013 1.00 98.25 64 ASN A N 1
ATOM 455 C CA . ASN A 1 64 ? -18.743 -6.392 18.347 1.00 98.25 64 ASN A CA 1
ATOM 456 C C . ASN A 1 64 ? -18.144 -5.547 19.503 1.00 98.25 64 ASN A C 1
ATOM 458 O O . ASN A 1 64 ? -17.554 -6.052 20.457 1.00 98.25 64 ASN A O 1
ATOM 462 N N . GLY A 1 65 ? -18.240 -4.219 19.387 1.00 97.75 65 GLY A N 1
ATOM 463 C CA . GLY A 1 65 ? -17.687 -3.282 20.370 1.00 97.75 65 GLY A CA 1
ATOM 464 C C . GLY A 1 65 ? -16.178 -3.016 20.257 1.00 97.75 65 GLY A C 1
ATOM 465 O O . GLY A 1 65 ? -15.700 -2.111 20.934 1.00 97.75 65 GLY A O 1
ATOM 466 N N . ILE A 1 66 ? -15.457 -3.723 19.384 1.00 98.75 66 ILE A N 1
ATOM 467 C CA . ILE A 1 66 ? -14.001 -3.656 19.207 1.00 98.75 66 ILE A CA 1
ATOM 468 C C . ILE A 1 66 ? -13.676 -2.817 17.963 1.00 98.75 66 ILE A C 1
ATOM 470 O O . ILE A 1 66 ? -14.216 -3.071 16.886 1.00 98.75 66 ILE A O 1
ATOM 474 N N . TRP A 1 67 ? -12.799 -1.819 18.089 1.00 98.81 67 TRP A N 1
ATOM 475 C CA . TRP A 1 67 ? -12.324 -1.036 16.939 1.00 98.81 67 TRP A CA 1
ATOM 476 C C . TRP A 1 67 ? -11.314 -1.831 16.110 1.00 98.81 67 TRP A C 1
ATOM 478 O O . TRP A 1 67 ? -10.471 -2.517 16.677 1.00 98.81 67 TRP A O 1
ATOM 488 N N . ILE A 1 68 ? -11.339 -1.718 14.785 1.00 98.81 68 ILE A N 1
ATOM 489 C CA . ILE A 1 68 ? -10.347 -2.348 13.907 1.00 98.81 68 ILE A CA 1
ATOM 490 C C . ILE A 1 68 ? -9.710 -1.270 13.037 1.00 98.81 68 ILE A C 1
ATOM 492 O O . ILE A 1 68 ? -10.398 -0.503 12.363 1.00 98.81 68 ILE A O 1
ATOM 496 N N . VAL A 1 69 ? -8.380 -1.196 13.075 1.00 98.69 69 VAL A N 1
ATOM 497 C CA . VAL A 1 69 ? -7.602 -0.161 12.388 1.00 98.69 69 VAL A CA 1
ATOM 498 C C . VAL A 1 69 ? -6.483 -0.779 11.568 1.00 98.69 69 VAL A C 1
ATOM 500 O O . VAL A 1 69 ? -5.897 -1.782 11.963 1.00 98.69 69 VAL A O 1
ATOM 503 N N . GLN A 1 70 ? -6.123 -0.139 10.459 1.00 98.62 70 GLN A N 1
ATOM 504 C CA . GLN A 1 70 ? -4.950 -0.514 9.675 1.00 98.62 70 GLN A CA 1
ATOM 505 C C . GLN A 1 70 ? -4.426 0.701 8.913 1.00 98.62 70 GLN A C 1
ATOM 507 O O . GLN A 1 70 ? -5.192 1.437 8.293 1.00 98.62 70 GLN A O 1
ATOM 512 N N . ALA A 1 71 ? -3.110 0.908 8.961 1.00 98.38 71 ALA A N 1
ATOM 513 C CA . ALA A 1 71 ? -2.440 2.076 8.391 1.00 98.38 71 ALA A CA 1
ATOM 514 C C . ALA A 1 71 ? -1.834 1.792 7.006 1.00 98.38 71 ALA A C 1
ATOM 516 O O . ALA A 1 71 ? -0.727 2.240 6.702 1.00 98.38 71 ALA A O 1
ATOM 517 N N . HIS A 1 72 ? -2.567 1.060 6.160 1.00 98.00 72 HIS A N 1
ATOM 518 C CA . HIS A 1 72 ? -2.156 0.743 4.794 1.00 98.00 72 HIS A CA 1
ATOM 519 C C . HIS A 1 72 ? -0.820 -0.025 4.750 1.00 98.00 72 HIS A C 1
ATOM 521 O O . HIS A 1 72 ? -0.730 -1.136 5.272 1.00 98.00 72 HIS A O 1
ATOM 527 N N . GLU A 1 73 ? 0.211 0.538 4.118 1.00 95.88 73 GLU A N 1
ATOM 528 C CA . GLU A 1 73 ? 1.484 -0.128 3.840 1.00 95.88 73 GLU A CA 1
ATOM 529 C C . GLU A 1 73 ? 2.665 0.861 3.792 1.00 95.88 73 GLU A C 1
ATOM 531 O O . GLU A 1 73 ? 2.485 2.073 3.663 1.00 95.88 73 GLU A O 1
ATOM 536 N N . TRP A 1 74 ? 3.888 0.322 3.848 1.00 95.75 74 TRP A N 1
ATOM 537 C CA . TRP A 1 74 ? 5.165 0.998 3.531 1.00 95.75 74 TRP A CA 1
ATOM 538 C C . TRP A 1 74 ? 5.483 2.263 4.339 1.00 95.75 74 TRP A C 1
ATOM 540 O O . TRP A 1 74 ? 6.259 3.102 3.890 1.00 95.75 74 TRP A O 1
ATOM 550 N N . GLY A 1 75 ? 4.864 2.433 5.508 1.00 97.00 75 GLY A N 1
ATOM 551 C CA . GLY A 1 75 ? 5.000 3.667 6.280 1.00 97.00 75 GLY A CA 1
ATOM 552 C C . GLY A 1 75 ? 4.370 4.882 5.592 1.00 97.00 75 GLY A C 1
ATOM 553 O O . GLY A 1 75 ? 4.708 6.008 5.935 1.00 97.00 75 GLY A O 1
ATOM 554 N N . LYS A 1 76 ? 3.449 4.677 4.633 1.00 97.94 76 LYS A N 1
ATOM 555 C CA . LYS A 1 76 ? 2.697 5.760 3.973 1.00 97.94 76 LYS A CA 1
ATOM 556 C C . LYS A 1 76 ? 1.893 6.593 4.971 1.00 97.94 76 LYS A C 1
ATOM 558 O O . LYS A 1 76 ? 1.679 7.782 4.737 1.00 97.94 76 LYS A O 1
ATOM 563 N N . TYR A 1 77 ? 1.447 5.964 6.056 1.00 98.69 77 TYR A N 1
ATOM 564 C CA . TYR A 1 77 ? 0.709 6.610 7.127 1.00 98.69 77 TYR A CA 1
ATOM 565 C C . TYR A 1 77 ? 1.190 6.143 8.493 1.00 98.69 77 TYR A C 1
ATOM 567 O O . TYR A 1 77 ? 1.626 5.004 8.660 1.00 98.69 77 TYR A O 1
ATOM 575 N N . VAL A 1 78 ? 0.995 7.008 9.481 1.00 98.69 78 VAL A N 1
ATOM 576 C CA . VAL A 1 78 ? 0.923 6.618 10.888 1.00 98.69 78 VAL A CA 1
ATOM 577 C C . VAL A 1 78 ? -0.542 6.695 11.307 1.00 98.69 78 VAL A C 1
ATOM 579 O O . VAL A 1 78 ? -1.156 7.760 11.230 1.00 98.69 78 VAL A O 1
ATOM 582 N N . GLY A 1 79 ? -1.119 5.565 11.719 1.00 98.56 79 GLY A N 1
ATOM 583 C CA . GLY A 1 79 ? -2.460 5.544 12.301 1.00 98.56 79 GLY A CA 1
ATOM 584 C C . GLY A 1 79 ? -2.425 6.053 13.737 1.00 98.56 79 GLY A C 1
ATOM 585 O O . GLY A 1 79 ? -1.636 5.564 14.543 1.00 98.56 79 GLY A O 1
ATOM 586 N N . ARG A 1 80 ? -3.276 7.029 14.057 1.00 98.75 80 ARG A N 1
ATOM 587 C CA . ARG A 1 80 ? -3.387 7.616 15.394 1.00 98.75 80 ARG A CA 1
ATOM 588 C C . ARG A 1 80 ? -4.805 7.437 15.914 1.00 98.75 80 ARG A C 1
ATOM 590 O O . ARG A 1 80 ? -5.744 7.938 15.305 1.00 98.75 80 ARG A O 1
ATOM 597 N N . ALA A 1 81 ? -4.930 6.749 17.044 1.00 98.62 81 ALA A N 1
ATOM 598 C CA . ALA A 1 81 ? -6.179 6.554 17.765 1.00 98.62 81 ALA A CA 1
ATOM 599 C C . ALA A 1 81 ? -6.057 7.193 19.152 1.00 98.62 81 ALA A C 1
ATOM 601 O O . ALA A 1 81 ? -5.276 6.727 19.981 1.00 98.62 81 ALA A O 1
ATOM 602 N N . ASP A 1 82 ? -6.805 8.265 19.392 1.00 98.69 82 ASP A N 1
ATOM 603 C CA . ASP A 1 82 ? -6.841 8.955 20.677 1.00 98.69 82 ASP A CA 1
ATOM 604 C C . ASP A 1 82 ? -8.023 8.408 21.495 1.00 98.69 82 ASP A C 1
ATOM 606 O O . ASP A 1 82 ? -9.184 8.537 21.094 1.00 98.69 82 ASP A O 1
ATOM 610 N N . PHE A 1 83 ? -7.728 7.774 22.631 1.00 98.50 83 PHE A N 1
ATOM 611 C CA . PHE A 1 83 ? -8.722 7.188 23.533 1.00 98.50 83 PHE A CA 1
ATOM 612 C C . PHE A 1 83 ? -8.813 7.955 24.855 1.00 98.50 83 PHE A C 1
ATOM 614 O O . PHE A 1 83 ? -7.805 8.405 25.397 1.00 98.50 83 PHE A O 1
ATOM 621 N N . GLU A 1 84 ? -10.017 8.006 25.415 1.00 98.50 84 GLU A N 1
ATOM 622 C CA . GLU A 1 84 ? -10.271 8.333 26.817 1.00 98.50 84 GLU A CA 1
ATOM 623 C C . GLU A 1 84 ? -10.576 7.050 27.593 1.00 98.50 84 GLU A C 1
ATOM 625 O O . GLU A 1 84 ? -11.356 6.209 27.137 1.00 98.50 84 GLU A O 1
ATOM 630 N N . PHE A 1 85 ? -9.980 6.912 28.779 1.00 97.94 85 PHE A N 1
ATOM 631 C CA . PHE A 1 85 ? -10.238 5.799 29.688 1.00 97.94 85 PHE A CA 1
ATOM 632 C C . PHE A 1 85 ? -10.877 6.297 30.980 1.00 97.94 85 PHE A C 1
ATOM 634 O O . PHE A 1 85 ? -10.332 7.180 31.648 1.00 97.94 85 PHE A O 1
ATOM 641 N N . ARG A 1 86 ? -12.010 5.706 31.367 1.00 97.75 86 ARG A N 1
ATOM 642 C CA . ARG A 1 86 ? -12.674 6.017 32.636 1.00 97.75 86 ARG A CA 1
ATOM 643 C C . ARG A 1 86 ? -13.415 4.801 33.174 1.00 97.75 86 ARG A C 1
ATOM 645 O O . ARG A 1 86 ? -14.241 4.227 32.482 1.00 97.75 86 ARG A O 1
ATOM 652 N N . ASN A 1 87 ? -13.157 4.439 34.432 1.00 96.50 87 ASN A N 1
ATOM 653 C CA . ASN A 1 87 ? -13.870 3.371 35.150 1.00 96.50 87 ASN A CA 1
ATOM 654 C C . ASN A 1 87 ? -13.917 2.019 34.406 1.00 96.50 87 ASN A C 1
ATOM 656 O O . ASN A 1 87 ? -14.926 1.323 34.455 1.00 96.50 87 ASN A O 1
ATOM 660 N N . GLY A 1 88 ? -12.839 1.648 33.709 1.00 93.25 88 GLY A N 1
ATOM 661 C CA . GLY A 1 88 ? -12.792 0.408 32.926 1.00 93.25 88 GLY A CA 1
ATOM 662 C C . GLY A 1 88 ? -13.332 0.533 31.497 1.00 93.25 88 GLY A C 1
ATOM 663 O O . GLY A 1 88 ? -13.167 -0.400 30.720 1.00 93.25 88 GLY A O 1
ATOM 664 N N . GLU A 1 89 ? -13.919 1.672 31.120 1.00 94.06 89 GLU A N 1
ATOM 665 C CA . GLU A 1 89 ? -14.423 1.930 29.770 1.00 94.06 89 GLU A CA 1
ATOM 666 C C . GLU A 1 89 ? -13.371 2.651 28.915 1.00 94.06 89 GLU A C 1
ATOM 668 O O . GLU A 1 89 ? -12.811 3.670 29.326 1.00 94.06 89 GLU A O 1
ATOM 673 N N . MET A 1 90 ? -13.118 2.123 27.713 1.00 96.75 90 MET A N 1
ATOM 674 C CA . MET A 1 90 ? -12.265 2.729 26.686 1.00 96.75 90 MET A CA 1
ATOM 675 C C . MET A 1 90 ? -13.136 3.351 25.594 1.00 96.75 90 MET A C 1
ATOM 677 O O . MET A 1 90 ? -13.846 2.644 24.876 1.00 96.75 90 MET A O 1
ATOM 681 N N . LYS A 1 91 ? -13.039 4.668 25.410 1.00 97.62 91 LYS A N 1
ATOM 682 C CA . LYS A 1 91 ? -13.784 5.407 24.387 1.00 97.62 91 LYS A CA 1
ATOM 683 C C . LYS A 1 91 ? -12.829 6.003 23.361 1.00 97.62 91 LYS A C 1
ATOM 685 O O . LYS A 1 91 ? -11.976 6.811 23.709 1.00 97.62 91 LYS A O 1
ATOM 690 N N . LEU A 1 92 ? -12.994 5.636 22.091 1.00 98.19 92 LEU A N 1
ATOM 691 C CA . LEU A 1 92 ? -12.278 6.281 20.991 1.00 98.19 92 LEU A CA 1
ATOM 692 C C . LEU A 1 92 ? -12.849 7.690 20.793 1.00 98.19 92 LEU A C 1
ATOM 694 O O . LEU A 1 92 ? -14.041 7.839 20.519 1.00 98.19 92 LEU A O 1
ATOM 698 N N . VAL A 1 93 ? -12.008 8.709 20.953 1.00 98.38 93 VAL A N 1
ATOM 699 C CA . VAL A 1 93 ? -12.385 10.124 20.810 1.00 98.38 93 VAL A CA 1
ATOM 700 C C . VAL A 1 93 ? -12.081 10.616 19.404 1.00 98.38 93 VAL A C 1
ATOM 702 O O . VAL A 1 93 ? -12.865 11.361 18.819 1.00 98.38 93 VAL A O 1
ATOM 705 N N . HIS A 1 94 ? -10.950 10.185 18.849 1.00 98.56 94 HIS A N 1
ATOM 706 C CA . HIS A 1 94 ? -10.529 10.592 17.522 1.00 98.56 94 HIS A CA 1
ATOM 707 C C . HIS A 1 94 ? -9.668 9.520 16.858 1.00 98.56 94 HIS A C 1
ATOM 709 O O . HIS A 1 94 ? -8.861 8.857 17.510 1.00 98.56 94 HIS A O 1
ATOM 715 N N . TYR A 1 95 ? -9.831 9.371 15.546 1.00 98.75 95 TYR A N 1
ATOM 716 C CA . TYR A 1 95 ? -8.971 8.538 14.721 1.00 98.75 95 TYR A CA 1
ATOM 717 C C . TYR A 1 95 ? -8.596 9.269 13.438 1.00 98.75 95 TYR A C 1
ATOM 719 O O . TYR A 1 95 ? -9.426 9.951 12.834 1.00 98.75 95 TYR A O 1
ATOM 727 N N . GLN A 1 96 ? -7.344 9.106 13.020 1.00 98.69 96 GLN A N 1
ATOM 728 C CA . GLN A 1 96 ? -6.850 9.629 11.753 1.00 98.69 96 GLN A CA 1
ATOM 729 C C . GLN A 1 96 ? -5.677 8.804 11.216 1.00 98.69 96 GLN A C 1
ATOM 731 O O . GLN A 1 96 ? -4.914 8.194 11.970 1.00 98.69 96 GLN A O 1
ATOM 736 N N . LEU A 1 97 ? -5.501 8.850 9.895 1.00 98.75 97 LEU A N 1
ATOM 737 C CA . LEU A 1 97 ? -4.291 8.394 9.218 1.00 98.75 97 LEU A CA 1
ATOM 738 C C . LEU A 1 97 ? -3.451 9.610 8.832 1.00 98.75 97 LEU A C 1
ATOM 740 O O . LEU A 1 97 ? -3.818 10.351 7.920 1.00 98.75 97 LEU A O 1
ATOM 744 N N . ILE A 1 98 ? -2.316 9.795 9.503 1.00 98.62 98 ILE A N 1
ATOM 745 C CA . ILE A 1 98 ? -1.401 10.915 9.264 1.00 98.62 98 ILE A CA 1
ATOM 746 C C . ILE A 1 98 ? -0.506 10.563 8.067 1.00 98.62 98 ILE A C 1
ATOM 748 O O . ILE A 1 98 ? 0.286 9.624 8.188 1.00 98.62 98 ILE A O 1
ATOM 752 N N . PRO A 1 99 ? -0.607 11.257 6.915 1.00 98.50 99 PRO A N 1
ATOM 753 C CA . PRO A 1 99 ? 0.207 10.953 5.740 1.00 98.50 99 PRO A CA 1
ATOM 754 C C . PRO A 1 99 ? 1.681 11.291 5.972 1.00 98.50 99 PRO A C 1
ATOM 756 O O . PRO A 1 99 ? 2.009 12.390 6.414 1.00 98.50 99 PRO A O 1
ATOM 759 N N . VAL A 1 100 ? 2.581 10.383 5.599 1.00 98.56 100 VAL A N 1
ATOM 760 C CA . VAL A 1 100 ? 4.029 10.611 5.675 1.00 98.56 100 VAL A CA 1
ATOM 761 C C . VAL A 1 100 ? 4.530 11.062 4.306 1.00 98.56 100 VAL A C 1
ATOM 763 O O . VAL A 1 100 ? 4.821 10.245 3.434 1.00 98.56 100 VAL A O 1
ATOM 766 N N . ASN A 1 101 ? 4.566 12.382 4.097 1.00 98.25 101 ASN A N 1
ATOM 767 C CA . ASN A 1 101 ? 5.044 13.035 2.869 1.00 98.25 101 ASN A CA 1
ATOM 768 C C . ASN A 1 101 ? 4.441 12.473 1.561 1.00 98.25 101 ASN A C 1
ATOM 770 O O . ASN A 1 101 ? 5.091 12.460 0.510 1.00 98.25 101 ASN A O 1
ATOM 774 N N . LEU A 1 102 ? 3.182 12.014 1.600 1.00 97.94 102 LEU A N 1
ATOM 775 C CA . LEU A 1 102 ? 2.486 11.526 0.410 1.00 97.94 102 LEU A CA 1
ATOM 776 C C . LEU A 1 102 ? 2.233 12.673 -0.570 1.00 97.94 102 LEU A C 1
ATOM 778 O O . LEU A 1 102 ? 1.851 13.776 -0.178 1.00 97.94 102 LEU A O 1
ATOM 782 N N . LYS A 1 103 ? 2.407 12.389 -1.865 1.00 97.44 103 LYS A N 1
ATOM 783 C CA . LYS A 1 103 ? 2.259 13.368 -2.948 1.00 97.44 103 LYS A CA 1
ATOM 784 C C . LYS A 1 103 ? 1.174 12.950 -3.935 1.00 97.44 103 LYS A C 1
ATOM 786 O O . LYS A 1 103 ? 1.102 11.780 -4.314 1.00 97.44 103 LYS A O 1
ATOM 791 N N . LYS A 1 104 ? 0.378 13.909 -4.404 1.00 95.25 104 LYS A N 1
ATOM 792 C CA . LYS A 1 104 ? -0.526 13.748 -5.550 1.00 95.25 104 LYS A CA 1
ATOM 793 C C . LYS A 1 104 ? 0.139 14.234 -6.823 1.00 95.25 104 LYS A C 1
ATOM 795 O O . LYS A 1 104 ? 0.884 15.211 -6.804 1.00 95.25 104 LYS A O 1
ATOM 800 N N . LYS A 1 105 ? -0.150 13.560 -7.934 1.00 94.31 105 LYS A N 1
ATOM 801 C CA . LYS A 1 105 ? 0.209 14.054 -9.263 1.00 94.31 105 LYS A CA 1
ATOM 802 C C . LYS A 1 105 ? -0.849 15.071 -9.692 1.00 94.31 105 LYS A C 1
ATOM 804 O O . LYS A 1 105 ? -2.016 14.710 -9.800 1.00 94.31 105 LYS A O 1
ATOM 809 N N . VAL A 1 106 ? -0.442 16.308 -9.936 1.00 93.25 106 VAL A N 1
ATOM 810 C CA . VAL A 1 106 ? -1.270 17.344 -10.563 1.00 93.25 106 VAL A CA 1
ATOM 811 C C . VAL A 1 106 ? -0.831 17.446 -12.014 1.00 93.25 106 VAL A C 1
ATOM 813 O O . VAL A 1 106 ? 0.367 17.476 -12.283 1.00 93.25 106 VAL A O 1
ATOM 816 N N . THR A 1 107 ? -1.789 17.431 -12.937 1.00 93.69 107 THR A N 1
ATOM 817 C CA . THR A 1 107 ? -1.538 17.658 -14.366 1.00 93.69 107 THR A CA 1
ATOM 818 C C . THR A 1 107 ? -2.147 19.002 -14.719 1.00 93.69 107 THR A C 1
ATOM 820 O O . THR A 1 107 ? -3.319 19.226 -14.428 1.00 93.69 107 THR A O 1
ATOM 823 N N . TYR A 1 108 ? -1.339 19.889 -15.282 1.00 91.19 108 TYR A N 1
ATOM 824 C CA . TYR A 1 108 ? -1.747 21.224 -15.696 1.00 91.19 108 TYR A CA 1
ATOM 825 C C . TYR A 1 108 ? -2.244 21.199 -17.147 1.00 91.19 108 TYR A C 1
ATOM 827 O O . TYR A 1 108 ? -1.900 20.296 -17.913 1.00 91.19 108 TYR A O 1
ATOM 835 N N . ASP A 1 109 ? -3.003 22.219 -17.547 1.00 93.25 109 ASP A N 1
ATOM 836 C CA . ASP A 1 109 ? -3.603 22.309 -18.889 1.00 93.25 109 ASP A CA 1
ATOM 837 C C . ASP A 1 109 ? -2.562 22.318 -20.022 1.00 93.25 109 ASP A C 1
ATOM 839 O O . ASP A 1 109 ? -2.840 21.902 -21.143 1.00 93.25 109 ASP A O 1
ATOM 843 N N . ASN A 1 110 ? -1.328 22.735 -19.725 1.00 91.00 110 ASN A N 1
ATOM 844 C CA . ASN A 1 110 ? -0.199 22.715 -20.659 1.00 91.00 110 ASN A CA 1
ATOM 845 C C . ASN A 1 110 ? 0.441 21.316 -20.836 1.00 91.00 110 ASN A C 1
ATOM 847 O O . ASN A 1 110 ? 1.490 21.197 -21.468 1.00 91.00 110 ASN A O 1
ATOM 851 N N . GLY A 1 111 ? -0.138 20.269 -20.239 1.00 91.44 111 GLY A N 1
ATOM 852 C CA . GLY A 1 111 ? 0.369 18.895 -20.273 1.00 91.44 111 GLY A CA 1
ATOM 853 C C . GLY A 1 111 ? 1.514 18.604 -19.297 1.00 91.44 111 GLY A C 1
ATOM 854 O O . GLY A 1 111 ? 1.942 17.453 -19.187 1.00 91.44 111 GLY A O 1
ATOM 855 N N . GLN A 1 112 ? 2.009 19.600 -18.556 1.00 92.81 112 GLN A N 1
ATOM 856 C CA . GLN A 1 112 ? 3.017 19.379 -17.522 1.00 92.81 112 GLN A CA 1
ATOM 857 C C . GLN A 1 112 ? 2.407 18.690 -16.303 1.00 92.81 112 GLN A C 1
ATOM 859 O O . GLN A 1 112 ? 1.217 18.804 -16.013 1.00 92.81 112 GLN A O 1
ATOM 864 N N . SER A 1 113 ? 3.235 17.950 -15.572 1.00 93.25 113 SER A N 1
ATOM 865 C CA . SER A 1 113 ? 2.819 17.270 -14.352 1.00 93.25 113 SER A CA 1
ATOM 866 C C . SER A 1 113 ? 3.801 17.515 -13.222 1.00 93.25 113 SER A C 1
ATOM 868 O O . SER A 1 113 ? 5.010 17.434 -13.423 1.00 93.25 113 SER A O 1
ATOM 870 N N . GLU A 1 114 ? 3.274 17.704 -12.020 1.00 94.94 114 GLU A N 1
ATOM 871 C CA . GLU A 1 114 ? 4.053 17.886 -10.799 1.00 94.94 114 GLU A CA 1
ATOM 872 C C . GLU A 1 114 ? 3.545 16.968 -9.683 1.00 94.94 114 GLU A C 1
ATOM 874 O O . GLU A 1 114 ? 2.378 16.571 -9.656 1.00 94.94 114 GLU A O 1
ATOM 879 N N . ARG A 1 115 ? 4.434 16.612 -8.750 1.00 95.62 115 ARG A N 1
ATOM 880 C CA . ARG A 1 115 ? 4.077 15.917 -7.512 1.00 95.62 115 ARG A CA 1
ATOM 881 C C . ARG A 1 115 ? 4.073 16.881 -6.332 1.00 95.62 115 ARG A C 1
ATOM 883 O O . ARG A 1 115 ? 5.134 17.206 -5.809 1.00 95.62 115 ARG A O 1
ATOM 890 N N . VAL A 1 116 ? 2.879 17.236 -5.869 1.00 96.12 116 VAL A N 1
ATOM 891 C CA . VAL A 1 116 ? 2.667 18.137 -4.725 1.00 96.12 116 VAL A CA 1
ATOM 892 C C . VAL A 1 116 ? 2.235 17.347 -3.493 1.00 96.12 116 VAL A C 1
ATOM 894 O O . VAL A 1 116 ? 1.532 16.342 -3.618 1.00 96.12 116 VAL A O 1
ATOM 897 N N . LEU A 1 117 ? 2.664 17.767 -2.304 1.00 97.62 117 LEU A N 1
ATOM 898 C CA . LEU A 1 117 ? 2.300 17.107 -1.047 1.00 97.62 117 LEU A CA 1
ATOM 899 C C . LEU A 1 117 ? 0.794 17.236 -0.758 1.00 97.62 117 LEU A C 1
ATOM 901 O O . LEU A 1 117 ? 0.170 18.241 -1.098 1.00 97.62 117 LEU A O 1
ATOM 905 N N . TYR A 1 118 ? 0.207 16.214 -0.130 1.00 97.12 118 TYR A N 1
ATOM 906 C CA . TYR A 1 118 ? -1.173 16.277 0.375 1.00 97.12 118 TYR A CA 1
ATOM 907 C C . TYR A 1 118 ? -1.295 17.126 1.645 1.00 97.12 118 TYR A C 1
ATOM 909 O O . TYR A 1 118 ? -2.310 17.781 1.858 1.00 97.12 118 TYR A O 1
ATOM 917 N N . THR A 1 119 ? -0.264 17.096 2.485 1.00 97.38 119 THR A N 1
ATOM 918 C CA . THR A 1 119 ? -0.196 17.748 3.798 1.00 97.38 119 THR A CA 1
ATOM 919 C C . THR A 1 119 ? 1.130 18.503 3.926 1.00 97.38 119 THR A C 1
ATOM 921 O O . THR A 1 119 ? 2.005 18.311 3.079 1.00 97.38 119 THR A O 1
ATOM 924 N N . PRO A 1 120 ? 1.323 19.353 4.953 1.00 98.12 120 PRO A N 1
ATOM 925 C CA . PRO A 1 120 ? 2.619 19.981 5.200 1.00 98.12 120 PRO A CA 1
ATOM 926 C C . PRO A 1 120 ? 3.760 18.959 5.251 1.00 98.12 120 PRO A C 1
ATOM 928 O O . PRO A 1 120 ? 3.566 17.821 5.685 1.00 98.12 120 PRO A O 1
ATOM 931 N N . GLU A 1 121 ? 4.937 19.375 4.790 1.00 98.06 121 GLU A N 1
ATOM 932 C CA . GLU A 1 121 ? 6.128 18.532 4.777 1.00 98.06 121 GLU A CA 1
ATOM 933 C C . GLU A 1 121 ? 6.565 18.171 6.199 1.00 98.06 121 GLU A C 1
ATOM 935 O O . GLU A 1 121 ? 6.652 19.021 7.086 1.00 98.06 121 GLU A O 1
ATOM 940 N N . ILE A 1 122 ? 6.866 16.892 6.399 1.00 98.12 122 ILE A N 1
ATOM 941 C CA . ILE A 1 122 ? 7.483 16.371 7.611 1.00 98.12 122 ILE A CA 1
ATOM 942 C C . ILE A 1 122 ? 8.979 16.272 7.334 1.00 98.12 122 ILE A C 1
ATOM 944 O O . ILE A 1 122 ? 9.404 15.464 6.504 1.00 98.12 122 ILE A O 1
ATOM 948 N N . ALA A 1 123 ? 9.768 17.093 8.025 1.00 98.12 123 ALA A N 1
ATOM 949 C CA . ALA A 1 123 ? 11.217 17.079 7.890 1.00 98.12 123 ALA A CA 1
ATOM 950 C C . ALA A 1 123 ? 11.796 15.710 8.281 1.00 98.12 123 ALA A C 1
ATOM 952 O O . ALA A 1 123 ? 11.409 15.115 9.292 1.00 98.12 123 ALA A O 1
ATOM 953 N N . GLU A 1 124 ? 12.751 15.222 7.493 1.00 98.06 124 GLU A N 1
ATOM 954 C CA . GLU A 1 124 ? 13.465 13.989 7.805 1.00 98.06 124 GLU A CA 1
ATOM 955 C C . GLU A 1 124 ? 14.311 14.166 9.071 1.00 98.06 124 GLU A C 1
ATOM 957 O O . GLU A 1 124 ? 15.019 15.160 9.245 1.00 98.06 124 GLU A O 1
ATOM 962 N N . ASN A 1 125 ? 14.250 13.190 9.977 1.00 98.19 125 ASN A N 1
ATOM 963 C CA . ASN A 1 125 ? 15.007 13.257 11.219 1.00 98.19 125 ASN A CA 1
ATOM 964 C C . ASN A 1 125 ? 16.520 13.060 10.945 1.00 98.19 125 ASN A C 1
ATOM 966 O O . ASN A 1 125 ? 16.899 12.005 10.426 1.00 98.19 125 ASN A O 1
ATOM 970 N N . PRO A 1 126 ? 17.408 13.995 11.347 1.00 98.25 126 PRO A N 1
ATOM 971 C CA . PRO A 1 126 ? 18.839 13.900 11.040 1.00 98.25 126 PRO A CA 1
ATOM 972 C C . PRO A 1 126 ? 19.545 12.677 11.645 1.00 98.25 126 PRO A C 1
ATOM 974 O O . PRO A 1 126 ? 20.449 12.117 11.026 1.00 98.25 126 PRO A O 1
ATOM 977 N N . GLN A 1 127 ? 19.135 12.232 12.839 1.00 98.44 127 GLN A N 1
ATOM 978 C CA . GLN A 1 127 ? 19.706 11.034 13.465 1.00 98.44 127 GLN A CA 1
ATOM 979 C C . GLN A 1 127 ? 19.303 9.775 12.694 1.00 98.44 127 GLN A C 1
ATOM 981 O O . GLN A 1 127 ? 20.137 8.898 12.477 1.00 98.44 127 GLN A O 1
ATOM 986 N N . MET A 1 128 ? 18.056 9.714 12.219 1.00 98.00 128 MET A N 1
ATOM 987 C CA . MET A 1 128 ? 17.583 8.615 11.378 1.00 98.00 128 MET A CA 1
ATOM 988 C C . MET A 1 128 ? 18.298 8.592 10.023 1.00 98.00 128 MET A C 1
ATOM 990 O O . MET A 1 128 ? 18.727 7.532 9.577 1.00 98.00 128 MET A O 1
ATOM 994 N N . LEU A 1 129 ? 18.507 9.754 9.394 1.00 97.75 129 LEU A N 1
ATOM 995 C CA . LEU A 1 129 ? 19.294 9.850 8.162 1.00 97.75 129 LEU A CA 1
ATOM 996 C C . LEU A 1 129 ? 20.725 9.350 8.367 1.00 97.75 129 LEU A C 1
ATOM 998 O O . LEU A 1 129 ? 21.214 8.555 7.565 1.00 97.75 129 LEU A O 1
ATOM 1002 N N . SER A 1 130 ? 21.380 9.763 9.454 1.00 98.19 130 SER A N 1
ATOM 1003 C CA . SER A 1 130 ? 22.728 9.299 9.800 1.00 98.19 130 SER A CA 1
ATOM 1004 C C . SER A 1 130 ? 22.773 7.781 10.015 1.00 98.19 130 SER A C 1
ATOM 1006 O O . SER A 1 130 ? 23.663 7.106 9.499 1.00 98.19 130 SER A O 1
ATOM 1008 N N . LEU A 1 131 ? 21.769 7.225 10.699 1.00 98.06 131 LEU A N 1
ATOM 1009 C CA . LEU A 1 131 ? 21.653 5.788 10.939 1.00 98.06 131 LEU A CA 1
ATOM 1010 C C . LEU A 1 131 ? 21.441 4.992 9.643 1.00 98.06 131 LEU A C 1
ATOM 1012 O O . LEU A 1 131 ? 22.077 3.957 9.457 1.00 98.06 131 LEU A O 1
ATOM 1016 N N . LEU A 1 132 ? 20.551 5.446 8.755 1.00 98.06 132 LEU A N 1
ATOM 1017 C CA . LEU A 1 132 ? 20.123 4.683 7.575 1.00 98.06 132 LEU A CA 1
ATOM 1018 C C . LEU A 1 132 ? 21.032 4.872 6.352 1.00 98.06 132 LEU A C 1
ATOM 1020 O O . LEU A 1 132 ? 21.134 3.963 5.526 1.00 98.06 132 LEU A O 1
ATOM 1024 N N . SER A 1 133 ? 21.726 6.009 6.235 1.00 97.81 133 SER A N 1
ATOM 1025 C CA . SER A 1 133 ? 22.569 6.326 5.068 1.00 97.81 133 SER A CA 1
ATOM 1026 C C . SER A 1 133 ? 23.638 5.263 4.762 1.00 97.81 133 SER A C 1
ATOM 1028 O O . SER A 1 133 ? 23.772 4.886 3.594 1.00 97.81 133 SER A O 1
ATOM 1030 N N . PRO A 1 134 ? 24.376 4.704 5.746 1.00 97.81 134 PRO A N 1
ATOM 1031 C CA . PRO A 1 134 ? 25.342 3.639 5.478 1.00 97.81 134 PRO A CA 1
ATOM 1032 C C . PRO A 1 134 ? 24.699 2.381 4.881 1.00 97.81 134 PRO A C 1
ATOM 1034 O O . PRO A 1 134 ? 25.255 1.783 3.958 1.00 97.81 134 PRO A O 1
ATOM 1037 N N . PHE A 1 135 ? 23.512 1.995 5.362 1.00 96.81 135 PHE A N 1
ATOM 1038 C CA . PHE A 1 135 ? 22.777 0.839 4.844 1.00 96.81 135 PHE A CA 1
ATOM 1039 C C . PHE A 1 135 ? 22.262 1.092 3.428 1.00 96.81 135 PHE A C 1
ATOM 1041 O O . PHE A 1 135 ? 22.420 0.230 2.565 1.00 96.81 135 PHE A O 1
ATOM 1048 N N . GLN A 1 136 ? 21.729 2.289 3.167 1.00 93.94 136 GLN A N 1
ATOM 1049 C CA . GLN A 1 136 ? 21.28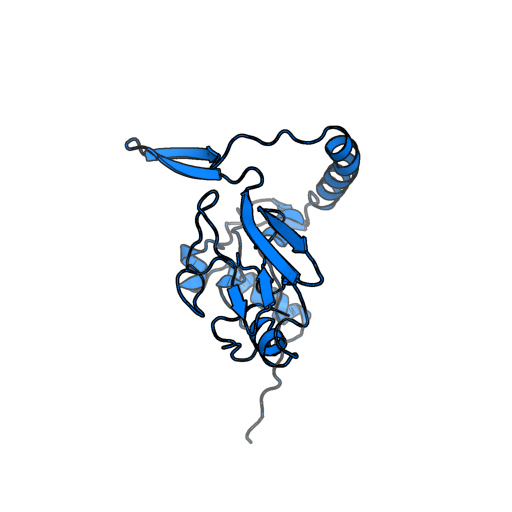6 2.696 1.835 1.00 93.94 136 GLN A CA 1
ATOM 1050 C C . GLN A 1 136 ? 22.440 2.655 0.824 1.00 93.94 136 GLN A C 1
ATOM 1052 O O . GLN A 1 136 ? 22.292 2.115 -0.273 1.00 93.94 136 GLN A O 1
ATOM 1057 N N . ASN A 1 137 ? 23.611 3.171 1.204 1.00 94.56 137 ASN A N 1
ATOM 1058 C CA . ASN A 1 137 ? 24.795 3.183 0.347 1.00 94.56 137 ASN A CA 1
ATOM 1059 C C . ASN A 1 137 ? 25.331 1.770 0.088 1.00 94.56 137 ASN A C 1
ATOM 1061 O O . ASN A 1 137 ? 25.638 1.429 -1.055 1.00 94.56 137 ASN A O 1
ATOM 1065 N N . LYS A 1 138 ? 25.392 0.925 1.125 1.00 94.12 138 LYS A N 1
ATOM 1066 C CA . LYS A 1 138 ? 25.805 -0.478 0.988 1.00 94.12 138 LYS A CA 1
ATOM 1067 C C . LYS A 1 138 ? 24.844 -1.262 0.093 1.00 94.12 138 LYS A C 1
ATOM 1069 O O . LYS A 1 138 ? 25.300 -1.989 -0.785 1.00 94.12 138 LYS A O 1
ATOM 1074 N N . GLY A 1 139 ? 23.536 -1.078 0.280 1.00 91.50 139 GLY A N 1
ATOM 1075 C CA . GLY A 1 139 ? 22.509 -1.682 -0.566 1.00 91.50 139 GLY A CA 1
ATOM 1076 C C . GLY A 1 139 ? 22.662 -1.247 -2.021 1.00 91.50 139 GLY A C 1
ATOM 1077 O O . GLY A 1 139 ? 22.739 -2.091 -2.906 1.00 91.50 139 GLY A O 1
ATOM 1078 N N . LYS A 1 140 ? 22.816 0.057 -2.277 1.00 90.56 140 LYS A N 1
ATOM 1079 C CA . LYS A 1 140 ? 23.055 0.577 -3.631 1.00 90.56 140 LYS A CA 1
ATOM 1080 C C . LYS A 1 140 ? 24.277 -0.073 -4.292 1.00 90.56 140 LYS A C 1
ATOM 1082 O O . LYS A 1 140 ? 24.163 -0.567 -5.408 1.00 90.56 140 LYS A O 1
ATOM 1087 N N . ALA A 1 141 ? 25.407 -0.140 -3.588 1.00 91.00 141 ALA A N 1
ATOM 1088 C CA . ALA A 1 141 ? 26.637 -0.724 -4.123 1.00 91.00 141 ALA A CA 1
ATOM 1089 C C . ALA A 1 141 ? 26.490 -2.211 -4.501 1.00 91.00 141 ALA A C 1
ATOM 1091 O O . ALA A 1 141 ? 27.085 -2.655 -5.477 1.00 91.00 141 ALA A O 1
ATOM 1092 N N . GLN A 1 142 ? 25.689 -2.980 -3.757 1.00 89.62 142 GLN A N 1
ATOM 1093 C CA . GLN A 1 142 ? 25.426 -4.391 -4.064 1.00 89.62 142 GLN A CA 1
ATOM 1094 C C . GLN A 1 142 ? 24.459 -4.584 -5.240 1.00 89.62 142 GLN A C 1
ATOM 1096 O O . GLN A 1 142 ? 24.503 -5.618 -5.904 1.00 89.62 142 GLN A O 1
ATOM 1101 N N . LEU A 1 143 ? 23.572 -3.617 -5.482 1.00 89.44 143 LEU A N 1
ATOM 1102 C CA . LEU A 1 143 ? 22.532 -3.712 -6.506 1.00 89.44 143 LEU A CA 1
ATOM 1103 C C . LEU A 1 143 ? 22.967 -3.161 -7.870 1.00 89.44 143 LEU A C 1
ATOM 1105 O O . LEU A 1 143 ? 22.465 -3.632 -8.889 1.00 89.44 143 LEU A O 1
ATOM 1109 N N . ASP A 1 144 ? 23.919 -2.226 -7.902 1.00 88.38 144 ASP A N 1
ATOM 1110 C CA . ASP A 1 144 ? 24.441 -1.604 -9.131 1.00 88.38 144 ASP A CA 1
ATOM 1111 C C . ASP A 1 144 ? 25.469 -2.506 -9.870 1.00 88.38 144 ASP A C 1
ATOM 1113 O O . ASP A 1 144 ? 26.288 -2.038 -10.660 1.00 88.38 144 ASP A O 1
ATOM 1117 N N . VAL A 1 145 ? 25.433 -3.823 -9.632 1.00 90.62 145 VAL A N 1
ATOM 1118 C CA . VAL A 1 145 ? 26.272 -4.817 -10.318 1.00 90.62 145 VAL A CA 1
ATOM 1119 C C . VAL A 1 145 ? 25.628 -5.203 -11.647 1.00 90.62 145 VAL A C 1
ATOM 1121 O O . VAL A 1 145 ? 24.482 -5.659 -11.673 1.00 90.62 145 VAL A O 1
ATOM 1124 N N . LYS A 1 146 ? 26.377 -5.062 -12.747 1.00 93.62 146 LYS A N 1
ATOM 1125 C CA . LYS A 1 146 ? 25.968 -5.533 -14.077 1.00 93.62 146 LYS A CA 1
ATOM 1126 C C . LYS A 1 146 ? 25.850 -7.055 -14.084 1.00 93.62 146 LYS A C 1
ATOM 1128 O O . LYS A 1 146 ? 26.814 -7.754 -13.787 1.00 93.62 146 LYS A O 1
ATOM 1133 N N . ILE A 1 147 ? 24.685 -7.552 -14.481 1.00 93.44 147 ILE A N 1
ATOM 1134 C CA . ILE A 1 147 ? 24.388 -8.989 -14.575 1.00 93.44 147 ILE A CA 1
ATOM 1135 C C . ILE A 1 147 ? 24.170 -9.461 -16.016 1.00 93.44 147 ILE A C 1
ATOM 1137 O O . ILE A 1 147 ? 24.120 -10.661 -16.268 1.00 93.44 147 ILE A O 1
ATOM 1141 N N . GLY A 1 148 ? 24.036 -8.536 -16.968 1.00 93.31 148 GLY A N 1
ATOM 1142 C CA . GLY A 1 148 ? 23.814 -8.871 -18.369 1.00 93.31 148 GLY A CA 1
ATOM 1143 C C . GLY A 1 148 ? 23.598 -7.644 -19.244 1.00 93.31 148 GLY A C 1
ATOM 1144 O O . GLY A 1 148 ? 23.802 -6.508 -18.810 1.00 93.31 148 GLY A O 1
ATOM 1145 N N . THR A 1 149 ? 23.189 -7.893 -20.485 1.00 95.12 149 THR A N 1
ATOM 1146 C CA . THR A 1 149 ? 22.844 -6.868 -21.472 1.00 95.12 149 THR A CA 1
ATOM 1147 C C . THR A 1 149 ? 21.603 -7.271 -22.267 1.00 95.12 149 THR A C 1
ATOM 1149 O O . THR A 1 149 ? 21.374 -8.455 -22.514 1.00 95.12 149 THR A O 1
ATOM 1152 N N . LEU A 1 150 ? 20.808 -6.286 -22.687 1.00 94.06 150 LEU A N 1
ATOM 1153 C CA . LEU A 1 150 ? 19.663 -6.452 -23.585 1.00 94.06 150 LEU A CA 1
ATOM 1154 C C . LEU A 1 150 ? 19.903 -5.716 -24.896 1.00 94.06 150 LEU A C 1
ATOM 1156 O O . LEU A 1 150 ? 20.328 -4.563 -24.903 1.00 94.06 150 LEU A O 1
ATOM 1160 N N . SER A 1 151 ? 19.538 -6.351 -26.006 1.00 94.50 151 SER A N 1
ATOM 1161 C CA . SER A 1 151 ? 19.514 -5.714 -27.327 1.00 94.50 151 SER A CA 1
ATOM 1162 C C . SER A 1 151 ? 18.305 -4.793 -27.538 1.00 94.50 151 SER A C 1
ATOM 1164 O O . SER A 1 151 ? 18.276 -4.042 -28.509 1.00 94.50 151 SER A O 1
ATOM 1166 N N . GLY A 1 152 ? 17.310 -4.831 -26.647 1.00 94.31 152 GLY A N 1
ATOM 1167 C CA . GLY A 1 152 ? 16.100 -4.020 -26.733 1.00 94.31 152 GLY A CA 1
ATOM 1168 C C . GLY A 1 152 ? 15.270 -4.052 -25.451 1.00 94.31 152 GLY A C 1
ATOM 1169 O O . GLY A 1 152 ? 15.559 -4.811 -24.528 1.00 94.31 152 GLY A O 1
ATOM 1170 N N . ARG A 1 153 ? 14.232 -3.213 -25.403 1.00 96.06 153 ARG A N 1
ATOM 1171 C CA . ARG A 1 153 ? 13.361 -3.032 -24.234 1.00 96.06 153 ARG A CA 1
ATOM 1172 C C . ARG A 1 153 ? 12.533 -4.283 -23.924 1.00 96.06 153 ARG A C 1
ATOM 1174 O O . ARG A 1 153 ? 11.914 -4.867 -24.816 1.00 96.06 153 ARG A O 1
ATOM 1181 N N . LEU A 1 154 ? 12.448 -4.635 -22.647 1.00 96.00 154 LEU A N 1
ATOM 1182 C CA . LEU A 1 154 ? 11.482 -5.586 -22.103 1.00 96.00 154 LEU A CA 1
ATOM 1183 C C . LEU A 1 154 ? 10.263 -4.826 -21.572 1.00 96.00 154 LEU A C 1
ATOM 1185 O O . LEU A 1 154 ? 10.371 -4.043 -20.630 1.00 96.00 154 LEU A O 1
ATOM 1189 N N . GLU A 1 155 ? 9.110 -5.070 -22.190 1.00 96.31 155 GLU A N 1
ATOM 1190 C CA . GLU A 1 155 ? 7.850 -4.375 -21.930 1.00 96.31 155 GLU A CA 1
ATOM 1191 C C . GLU A 1 155 ? 7.157 -4.924 -20.677 1.00 96.31 155 GLU A C 1
ATOM 1193 O O . GLU A 1 155 ? 6.539 -5.996 -20.696 1.00 96.31 155 GLU A O 1
ATOM 1198 N N . GLY A 1 156 ? 7.265 -4.167 -19.591 1.00 93.31 156 GLY A N 1
ATOM 1199 C CA . GLY A 1 156 ? 6.651 -4.437 -18.298 1.00 93.31 156 GLY A CA 1
ATOM 1200 C C . GLY A 1 156 ? 5.569 -3.431 -17.902 1.00 93.31 156 GLY A C 1
ATOM 1201 O O . GLY A 1 156 ? 5.068 -3.496 -16.777 1.00 93.31 156 GLY A O 1
ATOM 1202 N N . ASP A 1 157 ? 5.177 -2.511 -18.791 1.00 92.94 157 ASP A N 1
ATOM 1203 C CA . ASP A 1 157 ? 4.224 -1.464 -18.444 1.00 92.94 157 ASP A CA 1
ATOM 1204 C C . ASP A 1 157 ? 2.853 -2.049 -18.105 1.00 92.94 157 ASP A C 1
ATOM 1206 O O . ASP A 1 157 ? 2.297 -2.900 -18.809 1.00 92.94 157 ASP A O 1
ATOM 1210 N N . ARG A 1 158 ? 2.239 -1.516 -17.041 1.00 91.00 158 ARG A N 1
ATOM 1211 C CA . ARG A 1 158 ? 0.924 -1.954 -16.543 1.00 91.00 158 ARG A CA 1
ATOM 1212 C C . ARG A 1 158 ? -0.162 -1.957 -17.628 1.00 91.00 158 ARG A C 1
ATOM 1214 O O . ARG A 1 158 ? -1.055 -2.802 -17.584 1.00 91.00 158 ARG A O 1
ATOM 1221 N N . SER A 1 159 ? -0.099 -1.016 -18.573 1.00 93.31 159 SER A N 1
ATOM 1222 C CA . SER A 1 159 ? -1.036 -0.877 -19.699 1.00 93.31 159 SER A CA 1
ATOM 1223 C C . SER A 1 159 ? -0.865 -1.949 -20.781 1.00 93.31 159 SER A C 1
ATOM 1225 O O . SER A 1 159 ? -1.709 -2.050 -21.668 1.00 93.31 159 SER A O 1
ATOM 1227 N N . LYS A 1 160 ? 0.200 -2.756 -20.718 1.00 95.69 160 LYS A N 1
ATOM 1228 C CA . LYS A 1 160 ? 0.484 -3.851 -21.650 1.00 95.69 160 LYS A CA 1
ATOM 1229 C C . LYS A 1 160 ? 0.352 -5.208 -20.974 1.00 95.69 160 LYS A C 1
ATOM 1231 O O . LYS A 1 160 ? -0.483 -6.003 -21.392 1.00 95.69 160 LYS A O 1
ATOM 1236 N N . VAL A 1 161 ? 1.075 -5.438 -19.877 1.00 94.25 161 VAL A N 1
ATOM 1237 C CA . VAL A 1 161 ? 1.182 -6.761 -19.223 1.00 94.25 161 VAL A CA 1
ATOM 1238 C C . VAL A 1 161 ? -0.146 -7.336 -18.723 1.00 94.25 161 VAL A C 1
ATOM 1240 O O . VAL A 1 161 ? -0.257 -8.536 -18.504 1.00 94.25 161 VAL A O 1
ATOM 1243 N N . ARG A 1 162 ? -1.170 -6.496 -18.521 1.00 94.25 162 ARG A N 1
ATOM 1244 C CA . ARG A 1 162 ? -2.517 -6.926 -18.101 1.00 94.25 162 ARG A CA 1
ATOM 1245 C C . ARG A 1 162 ? -3.489 -7.170 -19.257 1.00 94.25 162 ARG A C 1
ATOM 1247 O O . ARG A 1 162 ? -4.614 -7.583 -19.000 1.00 94.25 162 ARG A O 1
ATOM 1254 N N . PHE A 1 163 ? -3.084 -6.881 -20.489 1.00 94.44 163 PHE A N 1
ATOM 1255 C CA . PHE A 1 163 ? -3.967 -6.869 -21.657 1.00 94.44 163 PHE A CA 1
ATOM 1256 C C . PHE A 1 163 ? -3.454 -7.749 -22.794 1.00 94.44 163 PHE A C 1
ATOM 1258 O O . PHE A 1 163 ? -4.253 -8.284 -23.556 1.00 94.44 163 PHE A O 1
ATOM 1265 N N . VAL A 1 164 ? -2.135 -7.906 -22.917 1.00 96.62 164 VAL A N 1
ATOM 1266 C CA . VAL A 1 164 ? -1.490 -8.674 -23.984 1.00 96.62 164 VAL A CA 1
ATOM 1267 C C . VAL A 1 164 ? -0.281 -9.438 -23.448 1.00 96.62 164 VAL A C 1
ATOM 1269 O O . VAL A 1 164 ? 0.271 -9.096 -22.402 1.00 96.62 164 VAL A O 1
ATOM 1272 N N . GLN A 1 165 ? 0.150 -10.461 -24.186 1.00 96.94 165 GLN A N 1
ATOM 1273 C CA . GLN A 1 165 ? 1.439 -11.111 -23.943 1.00 96.94 165 GLN A CA 1
ATOM 1274 C C . GLN A 1 165 ? 2.577 -10.125 -24.239 1.00 96.94 165 GLN A C 1
ATOM 1276 O O . GLN A 1 165 ? 2.536 -9.415 -25.246 1.00 96.94 165 GLN A O 1
ATOM 1281 N N . THR A 1 166 ? 3.589 -10.078 -23.372 1.00 97.31 166 THR A N 1
ATOM 1282 C CA . THR A 1 166 ? 4.766 -9.217 -23.548 1.00 97.31 166 THR A CA 1
ATOM 1283 C C . THR A 1 166 ? 6.052 -10.032 -23.506 1.00 97.31 166 THR A C 1
ATOM 1285 O O . THR A 1 166 ? 6.118 -11.109 -22.909 1.00 97.31 166 THR A O 1
ATOM 1288 N N . ASN A 1 167 ? 7.108 -9.499 -24.120 1.00 96.44 167 ASN A N 1
ATOM 1289 C CA . ASN A 1 167 ? 8.435 -10.115 -24.094 1.00 96.44 167 ASN A CA 1
ATOM 1290 C C . ASN A 1 167 ? 9.017 -10.214 -22.669 1.00 96.44 167 ASN A C 1
ATOM 1292 O O . ASN A 1 167 ? 9.708 -11.187 -22.377 1.00 96.44 167 ASN A O 1
ATOM 1296 N N . MET A 1 168 ? 8.684 -9.283 -21.764 1.00 94.50 168 MET A N 1
ATOM 1297 C CA . MET A 1 168 ? 9.011 -9.408 -20.338 1.00 94.50 168 MET A CA 1
ATOM 1298 C C . MET A 1 168 ? 8.346 -10.643 -19.720 1.00 94.50 168 MET A C 1
ATOM 1300 O O . MET A 1 168 ? 9.017 -11.437 -19.065 1.00 94.50 168 MET A O 1
ATOM 1304 N N . GLY A 1 169 ? 7.046 -10.849 -19.963 1.00 93.81 169 GLY A N 1
ATOM 1305 C CA . GLY A 1 169 ? 6.336 -12.033 -19.474 1.00 93.81 169 GLY A CA 1
ATOM 1306 C C . GLY A 1 169 ? 6.974 -13.332 -19.968 1.00 93.81 169 GLY A C 1
ATOM 1307 O O . GLY A 1 169 ? 7.216 -14.238 -19.174 1.00 93.81 169 GLY A O 1
ATOM 1308 N N . HIS A 1 170 ? 7.340 -13.390 -21.251 1.00 95.56 170 HIS A N 1
ATOM 1309 C CA . HIS A 1 170 ? 8.036 -14.547 -21.818 1.00 95.56 170 HIS A CA 1
ATOM 1310 C C . HIS A 1 170 ? 9.385 -14.808 -21.135 1.00 95.56 170 HIS A C 1
ATOM 1312 O O . HIS A 1 170 ? 9.675 -15.953 -20.800 1.00 95.56 170 HIS A O 1
ATOM 1318 N N . LEU A 1 171 ? 10.191 -13.768 -20.888 1.00 94.00 171 LEU A N 1
ATOM 1319 C CA . LEU A 1 171 ? 11.485 -13.914 -20.219 1.00 94.00 171 LEU A CA 1
ATOM 1320 C C . LEU A 1 171 ? 11.334 -14.471 -18.798 1.00 94.00 171 LEU A C 1
ATOM 1322 O O . LEU A 1 171 ? 12.043 -15.405 -18.426 1.00 94.00 171 LEU A O 1
ATOM 1326 N N . VAL A 1 172 ? 10.411 -13.918 -18.008 1.00 92.00 172 VAL A N 1
ATOM 1327 C CA . VAL A 1 172 ? 10.196 -14.348 -16.618 1.00 92.00 172 VAL A CA 1
ATOM 1328 C C . VAL A 1 172 ? 9.732 -15.798 -16.563 1.00 92.00 172 VAL A C 1
ATOM 1330 O O . VAL A 1 172 ? 10.272 -16.588 -15.790 1.00 92.00 172 VAL A O 1
ATOM 1333 N N . LEU A 1 173 ? 8.768 -16.165 -17.406 1.00 92.94 173 LEU A N 1
ATOM 1334 C CA . LEU A 1 173 ? 8.257 -17.530 -17.471 1.00 92.94 173 LEU A CA 1
ATOM 1335 C C . LEU A 1 173 ? 9.326 -18.508 -17.976 1.00 92.94 173 LEU A C 1
ATOM 1337 O O . LEU A 1 173 ? 9.468 -19.587 -17.408 1.00 92.94 173 LEU A O 1
ATOM 1341 N N . ALA A 1 174 ? 10.137 -18.121 -18.965 1.00 94.44 174 ALA A N 1
ATOM 1342 C CA . ALA A 1 174 ? 11.268 -18.925 -19.425 1.00 94.44 174 ALA A CA 1
ATOM 1343 C C . ALA A 1 174 ? 12.305 -19.151 -18.314 1.00 94.44 174 ALA A C 1
ATOM 1345 O O . ALA A 1 174 ? 12.758 -20.277 -18.122 1.00 94.44 174 ALA A O 1
ATOM 1346 N N . ALA A 1 175 ? 12.635 -18.116 -17.535 1.00 91.81 175 ALA A N 1
ATOM 1347 C CA . ALA A 1 175 ? 13.546 -18.238 -16.398 1.00 91.81 175 ALA A CA 1
ATOM 1348 C C . ALA A 1 175 ? 12.982 -19.156 -15.297 1.00 91.81 175 ALA A C 1
ATOM 1350 O O . ALA A 1 175 ? 13.717 -19.960 -14.723 1.00 91.81 175 ALA A O 1
ATOM 1351 N N . GLN A 1 176 ? 11.676 -19.073 -15.024 1.00 90.00 176 GLN A N 1
ATOM 1352 C CA . GLN A 1 176 ? 11.002 -19.970 -14.082 1.00 90.00 176 GLN A CA 1
ATOM 1353 C C . GLN A 1 176 ? 11.050 -21.422 -14.561 1.00 90.00 176 GLN A C 1
ATOM 1355 O O . GLN A 1 176 ? 11.492 -22.281 -13.800 1.00 90.00 176 GLN A O 1
ATOM 1360 N N . MET A 1 177 ? 10.669 -21.687 -15.816 1.00 90.75 177 MET A N 1
ATOM 1361 C CA . MET A 1 177 ? 10.717 -23.030 -16.408 1.00 90.75 177 MET A CA 1
ATOM 1362 C C . MET A 1 177 ? 12.136 -23.598 -16.402 1.00 90.75 177 MET A C 1
ATOM 1364 O O . MET A 1 177 ? 12.327 -24.733 -15.984 1.00 90.75 177 MET A O 1
ATOM 1368 N N . ALA A 1 178 ? 13.144 -22.801 -16.769 1.00 92.88 178 ALA A N 1
ATOM 1369 C CA . ALA A 1 178 ? 14.542 -23.227 -16.747 1.00 92.88 178 ALA A CA 1
ATOM 1370 C C . ALA A 1 178 ? 15.035 -23.581 -15.333 1.00 92.88 178 ALA A C 1
ATOM 1372 O O . ALA A 1 178 ? 15.871 -24.466 -15.168 1.00 92.88 178 ALA A O 1
ATOM 1373 N N . ARG A 1 179 ? 14.527 -22.906 -14.292 1.00 91.12 179 ARG A N 1
ATOM 1374 C CA . ARG A 1 179 ? 14.905 -23.179 -12.898 1.00 91.12 179 ARG A CA 1
ATOM 1375 C C . ARG A 1 179 ? 14.215 -24.415 -12.319 1.00 91.12 179 ARG A C 1
ATOM 1377 O O . ARG A 1 179 ? 14.778 -25.033 -11.409 1.00 91.12 179 ARG A O 1
ATOM 1384 N N . THR A 1 180 ? 13.004 -24.729 -12.774 1.00 86.88 180 THR A N 1
ATOM 1385 C CA . THR A 1 180 ? 12.160 -25.801 -12.219 1.00 86.88 180 THR A CA 1
ATOM 1386 C C . THR A 1 180 ? 12.031 -27.023 -13.125 1.00 86.88 180 THR A C 1
ATOM 1388 O O . THR A 1 180 ? 11.471 -28.022 -12.683 1.00 86.88 180 THR A O 1
ATOM 1391 N N . ASN A 1 181 ? 12.552 -26.962 -14.353 1.00 90.62 181 ASN A N 1
ATOM 1392 C CA . ASN A 1 181 ? 12.323 -27.933 -15.425 1.00 90.62 181 ASN A CA 1
ATOM 1393 C C . ASN A 1 181 ? 10.829 -28.156 -15.721 1.00 90.62 181 ASN A C 1
ATOM 1395 O O . ASN A 1 181 ? 10.404 -29.282 -15.961 1.00 90.62 181 ASN A O 1
ATOM 1399 N N . ALA A 1 182 ? 10.023 -27.095 -15.659 1.00 86.75 182 ALA A N 1
ATOM 1400 C CA . ALA A 1 182 ? 8.606 -27.170 -16.003 1.00 86.75 182 ALA A CA 1
ATOM 1401 C C . ALA A 1 182 ? 8.389 -27.131 -17.526 1.00 86.75 182 ALA A C 1
ATOM 1403 O O . ALA A 1 182 ? 9.077 -26.391 -18.227 1.00 86.75 182 ALA A O 1
ATOM 1404 N N . ASP A 1 183 ? 7.381 -27.861 -18.013 1.00 91.19 183 ASP A N 1
ATOM 1405 C CA . ASP A 1 183 ? 6.999 -27.880 -19.436 1.00 91.19 183 ASP A CA 1
ATOM 1406 C C . ASP A 1 183 ? 6.279 -26.597 -19.880 1.00 91.19 183 ASP A C 1
ATOM 1408 O O . ASP A 1 183 ? 6.345 -26.194 -2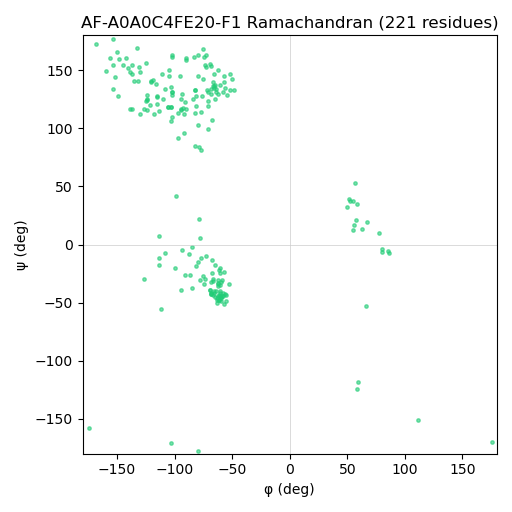1.041 1.00 91.19 183 ASP A O 1
ATOM 1412 N N . PHE A 1 184 ? 5.568 -25.951 -18.953 1.00 91.06 184 PHE A N 1
ATOM 1413 C CA . PHE A 1 184 ? 4.915 -24.664 -19.163 1.00 91.06 184 PHE A CA 1
ATOM 1414 C C . PHE A 1 184 ? 4.877 -23.863 -17.858 1.00 91.06 184 PHE A C 1
ATOM 1416 O O . PHE A 1 184 ? 4.969 -24.416 -16.759 1.00 91.06 184 PHE A O 1
ATOM 1423 N N . ALA A 1 185 ? 4.700 -22.547 -17.970 1.00 88.19 185 ALA A N 1
ATOM 1424 C CA . ALA A 1 185 ? 4.525 -21.660 -16.828 1.00 88.19 185 ALA A CA 1
ATOM 1425 C C . ALA A 1 185 ? 3.478 -20.584 -17.128 1.00 88.19 185 ALA A C 1
ATOM 1427 O O . ALA A 1 185 ? 3.284 -20.176 -18.273 1.00 88.19 185 ALA A O 1
ATOM 1428 N N . VAL A 1 186 ? 2.812 -20.112 -16.075 1.00 90.88 186 VAL A N 1
ATOM 1429 C CA . VAL A 1 186 ? 1.844 -19.014 -16.136 1.00 90.88 186 VAL A CA 1
ATOM 1430 C C . VAL A 1 186 ? 2.056 -18.074 -14.958 1.00 90.88 186 VAL A C 1
ATOM 1432 O O . VAL A 1 186 ? 2.398 -18.504 -13.857 1.00 90.88 186 VAL A O 1
ATOM 1435 N N . MET A 1 187 ? 1.818 -16.784 -15.176 1.00 88.69 187 MET A N 1
ATOM 1436 C CA . MET A 1 187 ? 1.811 -15.780 -14.117 1.00 88.69 187 MET A CA 1
ATOM 1437 C C . MET A 1 187 ? 0.757 -14.714 -14.401 1.00 88.69 187 MET A C 1
ATOM 1439 O O . MET A 1 187 ? 0.405 -14.458 -15.552 1.00 88.69 187 MET A O 1
ATOM 1443 N N . SER A 1 188 ? 0.268 -14.057 -13.351 1.00 90.44 188 SER A N 1
ATOM 1444 C CA . SER A 1 188 ? -0.564 -12.867 -13.522 1.00 90.44 188 SER A CA 1
ATOM 1445 C C . SER A 1 188 ? 0.292 -11.699 -14.003 1.00 90.44 188 SER A C 1
ATOM 1447 O O . SER A 1 188 ? 1.317 -11.392 -13.392 1.00 90.44 188 SER A O 1
ATOM 1449 N N . GLY A 1 189 ? -0.171 -10.975 -15.025 1.00 88.69 189 GLY A N 1
ATOM 1450 C CA . GLY A 1 189 ? 0.476 -9.742 -15.484 1.00 88.69 189 GLY A CA 1
ATOM 1451 C C . GLY A 1 189 ? 0.606 -8.678 -14.389 1.00 88.69 189 GLY A C 1
ATOM 1452 O O . GLY A 1 189 ? 1.508 -7.851 -14.428 1.00 88.69 189 GLY A O 1
ATOM 1453 N N . GLY A 1 190 ? -0.240 -8.722 -13.349 1.00 87.19 190 GLY A N 1
ATOM 1454 C CA . GLY A 1 190 ? -0.106 -7.857 -12.172 1.00 87.19 190 GLY A CA 1
ATOM 1455 C C . GLY A 1 190 ? 1.165 -8.093 -11.342 1.00 87.19 190 GLY A C 1
ATOM 1456 O O . GLY A 1 190 ? 1.529 -7.213 -10.552 1.00 87.19 190 GLY A O 1
ATOM 1457 N N . GLY A 1 191 ? 1.819 -9.246 -11.526 1.00 87.81 191 GLY A N 1
ATOM 1458 C CA . GLY A 1 191 ? 3.101 -9.602 -10.922 1.00 87.81 191 GLY A CA 1
ATOM 1459 C C . GLY A 1 191 ? 4.317 -8.990 -11.622 1.00 87.81 1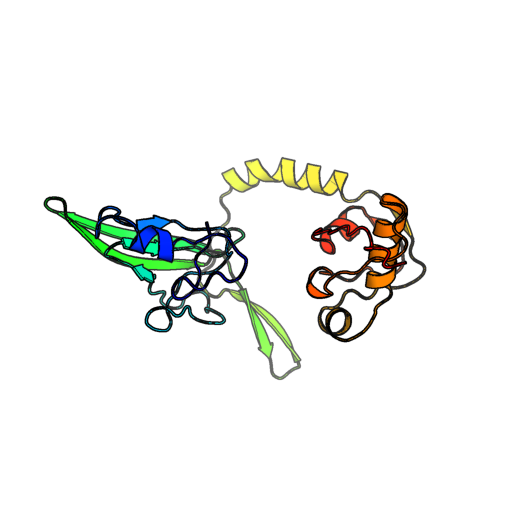91 GLY A C 1
ATOM 1460 O O . GLY A 1 191 ? 5.379 -8.962 -11.012 1.00 87.81 191 GLY A O 1
ATOM 1461 N N . ILE A 1 192 ? 4.161 -8.464 -12.846 1.00 90.50 192 ILE A N 1
ATOM 1462 C CA . ILE A 1 192 ? 5.191 -7.688 -13.553 1.00 90.50 192 ILE A CA 1
ATOM 1463 C C . ILE A 1 192 ? 4.996 -6.212 -13.203 1.00 90.50 192 ILE A C 1
ATOM 1465 O O . ILE A 1 192 ? 3.896 -5.672 -13.358 1.00 90.50 192 ILE A O 1
ATOM 1469 N N . ARG A 1 193 ? 6.035 -5.578 -12.650 1.00 89.00 193 ARG A N 1
ATOM 1470 C CA . ARG A 1 193 ? 5.913 -4.260 -12.000 1.00 89.00 193 ARG A CA 1
ATOM 1471 C C . ARG A 1 193 ? 6.631 -3.114 -12.705 1.00 89.00 193 ARG A C 1
ATOM 1473 O O . ARG A 1 193 ? 6.289 -1.970 -12.413 1.00 89.00 193 ARG A O 1
ATOM 1480 N N . ASP A 1 194 ? 7.579 -3.407 -13.592 1.00 91.75 194 ASP A N 1
ATOM 1481 C CA . ASP A 1 194 ? 8.379 -2.396 -14.289 1.00 91.75 194 ASP A CA 1
ATOM 1482 C C . ASP A 1 194 ? 8.932 -2.930 -15.621 1.00 91.75 194 ASP A C 1
ATOM 1484 O O . ASP A 1 194 ? 9.021 -4.147 -15.818 1.00 91.75 194 ASP A O 1
ATOM 1488 N N . SER A 1 195 ? 9.315 -2.013 -16.507 1.00 93.31 195 SER A N 1
ATOM 1489 C CA . SER A 1 195 ? 10.019 -2.286 -17.765 1.00 93.31 195 SER A CA 1
ATOM 1490 C C . SER A 1 195 ? 11.541 -2.252 -17.561 1.00 93.31 195 SER A C 1
ATOM 1492 O O . SER A 1 195 ? 12.038 -1.644 -16.614 1.00 93.31 195 SER A O 1
ATOM 1494 N N . ILE A 1 196 ? 12.302 -2.883 -18.463 1.00 93.19 196 ILE A N 1
ATOM 1495 C CA . ILE A 1 196 ? 13.771 -2.753 -18.510 1.00 93.19 196 ILE A CA 1
ATOM 1496 C C . ILE A 1 196 ? 14.165 -2.281 -19.905 1.00 93.19 196 ILE A C 1
ATOM 1498 O O . ILE A 1 196 ? 13.808 -2.910 -20.901 1.00 93.19 196 ILE A O 1
ATOM 1502 N N . GLU A 1 197 ? 14.894 -1.174 -19.979 1.00 93.94 197 GLU A N 1
ATOM 1503 C CA . GLU A 1 197 ? 15.371 -0.619 -21.245 1.00 93.94 197 GLU A CA 1
ATOM 1504 C C . GLU A 1 197 ? 16.538 -1.428 -21.832 1.00 93.94 197 GLU A C 1
ATOM 1506 O O . GLU A 1 197 ? 17.195 -2.210 -21.146 1.00 93.94 197 GLU A O 1
ATOM 1511 N N . GLY A 1 198 ? 16.793 -1.245 -23.130 1.00 93.62 198 GLY A N 1
ATOM 1512 C CA . GLY A 1 198 ? 17.952 -1.849 -23.790 1.00 93.62 198 GLY A CA 1
ATOM 1513 C C . GLY A 1 198 ? 19.278 -1.347 -23.205 1.00 93.62 198 GLY A C 1
ATOM 1514 O O . GLY A 1 198 ? 19.377 -0.204 -22.761 1.00 93.62 198 GLY A O 1
ATOM 1515 N N . GLY A 1 199 ? 20.312 -2.188 -23.253 1.00 95.00 199 GLY A N 1
ATOM 1516 C CA . GLY A 1 199 ? 21.632 -1.894 -22.694 1.00 95.00 199 GLY A CA 1
ATOM 1517 C C . GLY A 1 199 ? 21.972 -2.756 -21.483 1.00 95.00 199 GLY A C 1
ATOM 1518 O O . GLY A 1 199 ? 21.552 -3.908 -21.389 1.00 95.00 199 GLY A O 1
ATOM 1519 N N . ASP A 1 200 ? 22.795 -2.220 -20.587 1.00 94.69 200 ASP A N 1
ATOM 1520 C CA . ASP A 1 200 ? 23.278 -2.936 -19.408 1.00 94.69 200 ASP A CA 1
ATOM 1521 C C . ASP A 1 200 ? 22.156 -3.142 -18.385 1.00 94.69 200 ASP A C 1
ATOM 1523 O O . ASP A 1 200 ? 21.466 -2.199 -18.010 1.00 94.69 200 ASP A O 1
ATOM 1527 N N . ILE A 1 201 ? 22.012 -4.378 -17.900 1.00 93.12 201 ILE A N 1
ATOM 1528 C CA . ILE A 1 201 ? 21.063 -4.724 -16.840 1.00 93.12 201 ILE A CA 1
ATOM 1529 C C . ILE A 1 201 ? 21.827 -4.876 -15.535 1.00 93.12 201 ILE A C 1
ATOM 1531 O O . ILE A 1 201 ? 22.815 -5.618 -15.469 1.00 93.12 201 ILE A O 1
ATOM 1535 N N . THR A 1 202 ? 21.331 -4.241 -14.480 1.00 92.00 202 THR A N 1
ATOM 1536 C CA . THR A 1 202 ? 21.842 -4.439 -13.123 1.00 92.00 202 THR A CA 1
ATOM 1537 C C . THR A 1 202 ? 20.936 -5.351 -12.304 1.00 92.00 202 THR A C 1
ATOM 1539 O O . THR A 1 202 ? 19.761 -5.553 -12.622 1.00 92.00 202 THR A O 1
ATOM 1542 N N . TYR A 1 203 ? 21.452 -5.889 -11.198 1.00 88.56 203 TYR A N 1
ATOM 1543 C CA . TYR A 1 203 ? 20.618 -6.659 -10.273 1.00 88.56 203 TYR A CA 1
ATOM 1544 C C . TYR A 1 203 ? 19.456 -5.824 -9.706 1.00 88.56 203 TYR A C 1
ATOM 1546 O O . TYR A 1 203 ? 18.350 -6.332 -9.511 1.00 88.56 203 TYR A O 1
ATOM 1554 N N . LYS A 1 204 ? 19.664 -4.511 -9.538 1.00 87.69 204 LYS A N 1
ATOM 1555 C CA . LYS A 1 204 ? 18.615 -3.552 -9.177 1.00 87.69 204 LYS A CA 1
ATOM 1556 C C . LYS A 1 204 ? 17.434 -3.563 -10.144 1.00 87.69 204 LYS A C 1
ATOM 1558 O O . LYS A 1 204 ? 16.293 -3.478 -9.697 1.00 87.69 204 LYS A O 1
ATOM 1563 N N . ASP A 1 205 ? 17.697 -3.638 -11.445 1.00 87.94 205 ASP A N 1
ATOM 1564 C CA . ASP A 1 205 ? 16.646 -3.599 -12.465 1.00 87.94 205 ASP A CA 1
ATOM 1565 C C . ASP A 1 205 ? 15.782 -4.857 -12.413 1.00 87.94 205 ASP A C 1
ATOM 1567 O O . ASP A 1 205 ? 14.569 -4.773 -12.584 1.00 87.94 205 ASP A O 1
ATOM 1571 N N . VAL A 1 206 ? 16.373 -5.997 -12.042 1.00 86.31 206 VAL A N 1
ATOM 1572 C CA . VAL A 1 206 ? 15.628 -7.243 -11.833 1.00 86.31 206 VAL A CA 1
ATOM 1573 C C . VAL A 1 206 ? 14.708 -7.174 -10.616 1.00 86.31 206 VAL A C 1
ATOM 1575 O O . VAL A 1 206 ? 13.550 -7.585 -10.685 1.00 86.31 206 VAL A O 1
ATOM 1578 N N . LEU A 1 207 ? 15.184 -6.613 -9.503 1.00 83.00 207 LEU A N 1
ATOM 1579 C CA . LEU A 1 207 ? 14.392 -6.528 -8.271 1.00 83.00 207 LEU A CA 1
ATOM 1580 C C . LEU A 1 207 ? 13.186 -5.588 -8.378 1.00 83.00 207 LEU A C 1
ATOM 1582 O O . LEU A 1 207 ? 12.218 -5.759 -7.642 1.00 83.00 207 LEU A O 1
ATOM 1586 N N . LYS A 1 208 ? 13.215 -4.602 -9.282 1.00 78.75 208 LYS A N 1
ATOM 1587 C CA . LYS A 1 208 ? 12.086 -3.679 -9.469 1.00 78.75 208 LYS A CA 1
ATOM 1588 C C . LYS A 1 208 ? 10.839 -4.368 -10.022 1.00 78.75 208 LYS A C 1
ATOM 1590 O O . LYS A 1 208 ? 9.737 -3.925 -9.705 1.00 78.75 208 LYS A O 1
ATOM 1595 N N . PHE A 1 209 ? 10.982 -5.416 -10.840 1.00 73.12 209 PHE A N 1
ATOM 1596 C CA . PHE A 1 209 ? 9.847 -5.941 -11.602 1.00 73.12 209 PHE A CA 1
ATOM 1597 C C . PHE A 1 209 ? 9.168 -7.188 -11.010 1.00 73.12 209 PHE A C 1
ATOM 1599 O O . PHE A 1 209 ? 8.022 -7.433 -11.385 1.00 73.12 209 PHE A O 1
ATOM 1606 N N . ALA A 1 210 ? 9.807 -7.972 -10.126 1.00 56.75 210 ALA A N 1
ATOM 1607 C CA . ALA A 1 210 ? 9.314 -9.301 -9.727 1.00 56.75 210 ALA A CA 1
ATOM 1608 C C . ALA A 1 210 ? 8.877 -9.407 -8.252 1.00 56.75 210 ALA A C 1
ATOM 1610 O O . ALA A 1 210 ? 9.708 -9.405 -7.349 1.00 56.75 210 ALA A O 1
ATOM 1611 N N . ASN A 1 211 ? 7.580 -9.645 -8.017 1.00 54.72 211 ASN A N 1
ATOM 1612 C CA . ASN A 1 211 ? 7.093 -10.299 -6.795 1.00 54.72 211 ASN A CA 1
ATOM 1613 C C . ASN A 1 211 ? 6.745 -11.753 -7.141 1.00 54.72 211 ASN A C 1
ATOM 1615 O O . ASN A 1 211 ? 5.890 -12.000 -7.993 1.00 54.72 211 ASN A O 1
ATOM 1619 N N . VAL A 1 212 ? 7.424 -12.722 -6.521 1.00 47.62 212 VAL A N 1
ATOM 1620 C CA . VAL A 1 212 ? 7.303 -14.140 -6.891 1.00 47.62 212 VAL A CA 1
ATOM 1621 C C . VAL A 1 212 ? 6.190 -14.809 -6.085 1.00 47.62 212 VAL A C 1
ATOM 1623 O O . VAL A 1 212 ? 6.280 -14.958 -4.870 1.00 47.62 212 VAL A O 1
ATOM 1626 N N . SER A 1 213 ? 5.150 -15.270 -6.772 1.00 43.19 213 SER A N 1
ATOM 1627 C CA . SER A 1 213 ? 4.292 -16.359 -6.302 1.00 43.19 213 SER A CA 1
ATOM 1628 C C . SER A 1 213 ? 4.278 -17.423 -7.393 1.00 43.19 213 SER A C 1
ATOM 1630 O O . SER A 1 213 ? 3.983 -17.119 -8.546 1.00 43.19 213 SER A O 1
ATOM 1632 N N . PHE A 1 214 ? 4.656 -18.650 -7.040 1.00 49.44 214 PHE A N 1
ATOM 1633 C CA . PHE A 1 214 ? 4.731 -19.796 -7.943 1.00 49.44 214 PHE A CA 1
ATOM 1634 C C . PHE A 1 214 ? 3.807 -20.900 -7.439 1.00 49.44 214 PHE A C 1
ATOM 1636 O O . PHE A 1 214 ? 3.736 -21.153 -6.237 1.00 49.44 214 PHE A O 1
ATOM 1643 N N . VAL A 1 215 ? 3.137 -21.579 -8.369 1.00 47.22 215 VAL A N 1
ATOM 1644 C CA . VAL A 1 215 ? 2.420 -22.826 -8.107 1.00 47.22 215 VAL A CA 1
ATOM 1645 C C . VAL A 1 215 ? 2.852 -23.833 -9.169 1.00 47.22 215 VAL A C 1
ATOM 1647 O O . VAL A 1 215 ? 2.519 -23.667 -10.340 1.00 47.22 215 VAL A O 1
ATOM 1650 N N . ALA A 1 216 ? 3.572 -24.882 -8.766 1.00 44.66 216 ALA A N 1
ATOM 1651 C CA . ALA A 1 216 ? 3.730 -26.085 -9.582 1.00 44.66 216 ALA A CA 1
ATOM 1652 C C . ALA A 1 216 ? 2.491 -26.959 -9.391 1.00 44.66 216 ALA A C 1
ATOM 1654 O O . ALA A 1 216 ? 2.140 -27.293 -8.259 1.00 44.66 216 ALA A O 1
ATOM 1655 N N . LYS A 1 217 ? 1.855 -27.365 -10.488 1.00 52.22 217 LYS A N 1
ATOM 1656 C CA . LYS A 1 217 ? 0.899 -28.474 -10.484 1.00 52.22 217 LYS A CA 1
ATOM 1657 C C . LYS A 1 217 ? 1.469 -29.589 -11.343 1.00 52.22 217 LYS A C 1
ATOM 1659 O O . LYS A 1 217 ? 1.816 -29.354 -12.495 1.00 52.22 217 LYS A O 1
ATOM 1664 N N . THR A 1 218 ? 1.545 -30.793 -10.794 1.00 46.50 218 THR A N 1
ATOM 1665 C CA . THR A 1 218 ? 1.685 -32.004 -11.600 1.00 46.50 218 THR A CA 1
ATOM 1666 C C . THR A 1 218 ? 0.375 -32.214 -12.358 1.00 46.50 218 THR A C 1
ATOM 1668 O O . THR A 1 218 ? -0.710 -32.121 -11.779 1.00 46.50 218 THR A O 1
ATOM 1671 N N . GLY A 1 219 ? 0.456 -32.427 -13.672 1.00 47.00 219 GLY A N 1
ATOM 1672 C CA . GLY A 1 219 ? -0.717 -32.772 -14.467 1.00 47.00 219 GLY A CA 1
ATOM 1673 C C . GLY A 1 219 ? -1.287 -34.108 -13.992 1.00 47.00 219 GLY A C 1
ATOM 1674 O O . GLY A 1 219 ? -0.549 -35.083 -13.867 1.00 47.00 219 GLY A O 1
ATOM 1675 N N . TYR A 1 220 ? -2.592 -34.163 -13.724 1.00 49.03 220 TYR A N 1
ATOM 1676 C CA . TYR A 1 220 ? -3.292 -35.442 -13.640 1.00 49.03 220 TYR A CA 1
ATOM 1677 C C . TYR A 1 220 ? -3.304 -36.041 -15.048 1.00 49.03 220 TYR A C 1
ATOM 1679 O O . TYR A 1 220 ? -4.004 -35.543 -15.927 1.00 49.03 220 TYR A O 1
ATOM 1687 N N . SER A 1 221 ? -2.501 -37.083 -15.268 1.00 43.56 221 SER A N 1
ATOM 1688 C CA . SER A 1 221 ? -2.595 -37.910 -16.470 1.00 43.56 221 SER A CA 1
ATOM 1689 C C . SER A 1 221 ? -3.879 -38.726 -16.378 1.00 43.56 221 SER A C 1
ATOM 1691 O O . SER A 1 221 ? -3.921 -39.737 -15.683 1.00 43.56 221 SER A O 1
ATOM 1693 N N . THR A 1 222 ? -4.937 -38.287 -17.052 1.00 46.62 222 THR A N 1
ATOM 1694 C CA . THR A 1 222 ? -6.063 -39.162 -17.389 1.00 46.62 222 THR A CA 1
ATOM 1695 C C . THR A 1 222 ? -5.692 -39.937 -18.650 1.00 46.62 222 THR A C 1
ATOM 1697 O O . THR A 1 222 ? -5.986 -39.495 -19.761 1.00 46.62 222 THR A O 1
ATOM 1700 N N . THR A 1 223 ? -4.979 -41.045 -18.468 1.00 49.84 223 THR A N 1
ATOM 1701 C CA . THR A 1 223 ? -4.970 -42.172 -19.415 1.00 49.84 223 THR A CA 1
ATOM 1702 C C . THR A 1 223 ? -5.953 -43.216 -18.937 1.00 49.84 223 THR A C 1
ATOM 1704 O O . THR A 1 223 ? -5.908 -43.498 -17.717 1.00 49.84 223 THR A O 1
#

pLDDT: mean 92.1, std 11.97, range [43.19, 98.81]